Protein AF-A0A8T1WJ28-F1 (afdb_monomer)

Solvent-accessible surface area (backbone atoms only — not comparable to full-atom values): 14725 Å² total; per-residue (Å²): 142,82,82,82,82,76,63,66,65,62,55,54,53,53,58,56,60,75,69,50,54,78,72,53,51,60,54,52,65,75,71,61,83,70,83,73,73,82,82,68,84,66,80,77,70,77,45,50,19,84,84,70,68,46,79,44,63,57,75,54,59,77,76,35,79,84,53,76,81,57,54,46,79,55,82,67,97,52,93,90,60,97,64,77,61,49,41,46,57,93,58,45,35,12,88,87,78,66,46,82,53,52,85,57,41,74,66,59,49,52,54,49,51,52,49,52,54,47,52,50,54,51,52,51,51,52,49,52,54,50,54,51,50,52,53,52,53,51,50,53,50,55,50,53,52,49,53,51,51,52,50,48,53,62,59,69,45,32,35,89,57,73,98,55,47,75,38,44,56,75,76,39,66,88,72,42,64,68,58,54,54,50,53,58,71,38,84,89,51,57,68,68,59,35,53,56,46,46,56,53,51,45,45,70,36,50,32,90,57,74,99,51,47,70,41,36,52,67,75,57,84,52,62,70,58,53,53,50,49,54,65,46,50,70,63,49,58,78,72,77,113

InterPro domains:
  IPR024530 Putative quorum-sensing-regulated virulence factor [PF12843] (203-232)

Foldseek 3Di:
DDDDDDDVVVVVVVVVVVPDDPVNVVVVVVVDPDDDPPPPPDPFDWDAQPQPRHTDGPVCVVVPPVCPPFWDFPPDPDPDDPDTRIHTQVRQAQPPPRDHDDVDDPVVVVVVVVVVVVVVVVVVVVVVVVVVVVVVVVVVVVVVVVVVVVVVVQVLQAACDDPRHRHGPVVCQVVCLPVLVVQLLDPPDDPVNNVVSVVSNQQVDAACDDPRHRHRNVVDPPVVVNVVVVVVCVVPSVPPD

Nearest PDB structures (foldseek):
  4wa6-assembly3_E  TM=3.198E-01  e=4.467E-01  Saccharomyces cerevisiae S288C
  3m99-assembly1_D  TM=3.382E-01  e=1.310E+00  Saccharomyces cerevisiae
  4fk5-assembly1_E  TM=3.139E-01  e=1.071E+00  Saccharomyces cerevisiae S288C
  6aqr-assembly1_E  TM=3.134E-01  e=1.310E+00  Saccharomyces cerevisiae S288C
  4fjc-assembly1_D  TM=3.135E-01  e=1.401E+00  Saccharomyces cerevisiae S288C

pLDDT: mean 70.34, std 19.74, range [30.88, 98.56]

Organism: NCBI:txid109152

Sequence (241 aa):
MVAEAYDLREWLFMEWIYHLDDCKWKQYRQHVSYALPPVHLLPEPKTNCENCDTEIRYNFLAKHRTEPDKYIVIGSVCVLKTDPDFLKKKCVRCGKCHRKHTPMCGKCREEQQLYEAQQYREAQRARQLHEEQQYLEEQRYREARRAWLEQQYHAENRLSFGKYCGTRVDDLIGKDDSYLRWLVACDSLDEELKQHLVQHVLKLTAMPFGKYKGTRICDIKDSSYLQWIRSKVSDSWAQHV

Structure (mmCIF, N/CA/C/O backbone):
data_AF-A0A8T1WJ28-F1
#
_entry.id   AF-A0A8T1WJ28-F1
#
loop_
_atom_site.group_PDB
_atom_site.id
_atom_site.type_symbol
_atom_site.label_atom_id
_atom_site.label_alt_id
_atom_site.label_comp_id
_atom_site.label_asym_id
_atom_site.label_entity_id
_atom_site.label_seq_id
_atom_site.pdbx_PDB_ins_code
_atom_site.Cartn_x
_atom_site.Cartn_y
_atom_site.Cartn_z
_atom_site.occupancy
_atom_site.B_iso_or_equiv
_atom_site.auth_seq_id
_atom_site.auth_comp_id
_atom_site.auth_asym_id
_atom_site.auth_atom_id
_atom_site.pdbx_PDB_model_num
ATOM 1 N N . MET A 1 1 ? 8.985 -29.925 -35.481 1.00 34.56 1 MET A N 1
ATOM 2 C CA . MET A 1 1 ? 9.959 -29.024 -34.832 1.00 34.56 1 MET A CA 1
ATOM 3 C C . MET A 1 1 ? 10.934 -29.882 -34.049 1.00 34.56 1 MET A C 1
ATOM 5 O O . MET A 1 1 ? 10.639 -30.247 -32.921 1.00 34.56 1 MET A O 1
ATOM 9 N N . VAL A 1 2 ? 12.030 -30.283 -34.685 1.00 30.88 2 VAL A N 1
ATOM 10 C CA . VAL A 1 2 ? 13.142 -30.988 -34.037 1.00 30.88 2 VAL A CA 1
ATOM 11 C C . VAL A 1 2 ? 14.320 -30.032 -34.152 1.00 30.88 2 VAL A C 1
ATOM 13 O O . VAL A 1 2 ? 14.709 -29.695 -35.265 1.00 30.88 2 VAL A O 1
ATOM 16 N N . ALA A 1 3 ? 14.784 -29.501 -33.025 1.00 34.84 3 ALA A N 1
ATOM 17 C CA . ALA A 1 3 ? 16.011 -28.721 -32.973 1.00 34.84 3 ALA A CA 1
ATOM 18 C C . ALA A 1 3 ? 17.182 -29.709 -32.917 1.00 34.84 3 ALA A C 1
ATOM 20 O O . ALA A 1 3 ? 17.209 -30.581 -32.048 1.00 34.84 3 ALA A O 1
ATOM 21 N N . GLU A 1 4 ? 18.096 -29.602 -33.876 1.00 45.66 4 GLU A N 1
ATOM 22 C CA . GLU A 1 4 ? 19.323 -30.391 -33.933 1.00 45.66 4 GLU A CA 1
ATOM 23 C C . GLU A 1 4 ? 20.234 -30.010 -32.760 1.00 45.66 4 GLU A C 1
ATOM 25 O O . GLU A 1 4 ? 20.549 -28.840 -32.537 1.00 45.66 4 GLU A O 1
ATOM 30 N N . ALA A 1 5 ? 20.628 -31.015 -31.979 1.00 39.75 5 ALA A N 1
ATOM 31 C CA . ALA A 1 5 ? 21.625 -30.874 -30.933 1.00 39.75 5 ALA A CA 1
ATOM 32 C C . ALA A 1 5 ? 23.010 -30.809 -31.589 1.00 39.75 5 ALA A C 1
ATOM 34 O O . ALA A 1 5 ? 23.507 -31.815 -32.093 1.00 39.75 5 ALA A O 1
ATOM 35 N N . TYR A 1 6 ? 23.622 -29.627 -31.593 1.00 48.22 6 TYR A N 1
ATOM 36 C CA . TYR A 1 6 ? 25.033 -29.481 -31.940 1.00 48.22 6 TYR A CA 1
ATOM 37 C C . TYR A 1 6 ? 25.913 -30.155 -30.877 1.00 48.22 6 TYR A C 1
ATOM 39 O O . TYR A 1 6 ? 25.649 -30.056 -29.676 1.00 48.22 6 TYR A O 1
ATOM 47 N N . ASP A 1 7 ? 26.958 -30.848 -31.335 1.00 57.19 7 ASP A N 1
ATOM 48 C CA . ASP A 1 7 ? 27.931 -31.546 -30.496 1.00 57.19 7 ASP A CA 1
ATOM 49 C C . ASP A 1 7 ? 28.732 -30.528 -29.668 1.00 57.19 7 ASP A C 1
ATOM 51 O O . ASP A 1 7 ? 29.538 -29.751 -30.185 1.00 57.19 7 ASP A O 1
ATOM 55 N N . LEU A 1 8 ? 28.506 -30.540 -28.352 1.00 49.50 8 LEU A N 1
ATOM 56 C CA . LEU A 1 8 ? 29.196 -29.715 -27.357 1.00 49.50 8 LEU A CA 1
ATOM 57 C C . LEU A 1 8 ? 30.732 -29.780 -27.473 1.00 49.50 8 LEU A C 1
ATOM 59 O O . LEU A 1 8 ? 31.406 -28.854 -27.022 1.00 49.50 8 LEU A O 1
ATOM 63 N N . ARG A 1 9 ? 31.309 -30.823 -28.092 1.00 49.50 9 ARG A N 1
ATOM 64 C CA . ARG A 1 9 ? 32.761 -30.899 -28.330 1.00 49.50 9 ARG A CA 1
ATOM 65 C C . ARG A 1 9 ? 33.274 -29.884 -29.338 1.00 49.50 9 ARG A C 1
ATOM 67 O O . ARG A 1 9 ? 34.341 -29.322 -29.102 1.00 49.50 9 ARG A O 1
ATOM 74 N N . GLU A 1 10 ? 32.559 -29.640 -30.433 1.00 52.59 10 GLU A N 1
ATOM 75 C CA . GLU A 1 10 ? 33.001 -28.658 -31.433 1.00 52.59 10 GLU A CA 1
ATOM 76 C C . GLU A 1 10 ? 32.897 -27.235 -30.884 1.00 52.59 10 GLU A C 1
ATOM 78 O O . GLU A 1 10 ? 33.776 -26.405 -31.120 1.00 52.59 10 GLU A O 1
ATOM 83 N N . TRP A 1 11 ? 31.872 -26.978 -30.070 1.00 52.62 11 TRP A N 1
ATOM 84 C CA . TRP A 1 11 ? 31.681 -25.681 -29.429 1.00 52.62 11 TRP A CA 1
ATOM 85 C C . TRP A 1 11 ? 32.785 -25.380 -28.404 1.00 52.62 11 TRP A C 1
ATOM 87 O O . TRP A 1 11 ? 33.415 -24.324 -28.467 1.00 52.62 11 TRP A O 1
ATOM 97 N N . LEU A 1 12 ? 33.113 -26.349 -27.540 1.00 50.12 12 LEU A N 1
ATOM 98 C CA . LEU A 1 12 ? 34.208 -26.219 -26.570 1.00 50.12 12 LEU A CA 1
ATOM 99 C C . LEU A 1 12 ? 35.591 -26.141 -27.240 1.00 50.12 12 LEU A C 1
ATOM 101 O O . LEU A 1 12 ? 36.482 -25.464 -26.731 1.00 50.12 12 LEU A O 1
ATOM 105 N N . PHE A 1 13 ? 35.784 -26.793 -28.393 1.00 54.59 13 PHE A N 1
ATOM 106 C CA . PHE A 1 13 ? 37.027 -26.693 -29.164 1.00 54.59 13 PHE A CA 1
ATOM 107 C C . PHE A 1 13 ? 37.230 -25.286 -29.742 1.00 54.59 13 PHE A C 1
ATOM 109 O O . PHE A 1 13 ? 38.335 -24.744 -29.679 1.00 54.59 13 PHE A O 1
ATOM 116 N N . MET A 1 14 ? 36.162 -24.667 -30.252 1.00 48.28 14 MET A N 1
ATOM 117 C CA . MET A 1 14 ? 36.214 -23.305 -30.785 1.00 48.28 14 MET A CA 1
ATOM 118 C C . MET A 1 14 ? 36.430 -22.278 -29.669 1.00 48.28 14 MET A C 1
ATOM 120 O O . MET A 1 14 ? 37.309 -21.428 -29.794 1.00 48.28 14 MET A O 1
ATOM 124 N N . GLU A 1 15 ? 35.715 -22.394 -28.547 1.00 49.38 15 GLU A N 1
ATOM 125 C CA . GLU A 1 15 ? 35.870 -21.495 -27.393 1.00 49.38 15 GLU A CA 1
ATOM 126 C C . GLU A 1 15 ? 37.293 -21.557 -26.797 1.00 49.38 15 GLU A C 1
ATOM 128 O O . GLU A 1 15 ? 37.872 -20.532 -26.433 1.00 49.38 15 GLU A O 1
ATOM 133 N N . TRP A 1 16 ? 37.919 -22.740 -26.798 1.00 53.69 16 TRP A N 1
ATOM 134 C CA . TRP A 1 16 ? 39.298 -22.920 -26.338 1.00 53.69 16 TRP A CA 1
ATOM 135 C C . TRP A 1 16 ? 40.341 -22.254 -27.253 1.00 53.69 16 TRP A C 1
ATOM 137 O O . TRP A 1 16 ? 41.318 -21.688 -26.758 1.00 53.69 16 TRP A O 1
ATOM 147 N N . ILE A 1 17 ? 40.128 -22.256 -28.575 1.00 53.56 17 ILE A N 1
ATOM 148 C CA . ILE A 1 17 ? 41.012 -21.576 -29.541 1.00 53.56 17 ILE A CA 1
ATOM 149 C C . ILE A 1 17 ? 40.946 -20.051 -29.376 1.00 53.56 17 ILE A C 1
ATOM 151 O O . ILE A 1 17 ? 41.977 -19.384 -29.475 1.00 53.56 17 ILE A O 1
ATOM 155 N N . TYR A 1 18 ? 39.769 -19.499 -29.069 1.00 48.56 18 TYR A N 1
ATOM 156 C CA . TYR A 1 18 ? 39.577 -18.052 -28.906 1.00 48.56 18 TYR A CA 1
ATOM 157 C C . TYR A 1 18 ? 40.273 -17.456 -27.671 1.00 48.56 18 TYR A C 1
ATOM 159 O O . TYR A 1 18 ? 40.506 -16.249 -27.633 1.00 48.56 18 TYR A O 1
ATOM 167 N N . HIS A 1 19 ? 40.651 -18.279 -26.688 1.00 49.78 19 HIS A N 1
ATOM 168 C CA . HIS A 1 19 ? 41.344 -17.841 -25.469 1.00 49.78 19 HIS A CA 1
ATOM 169 C C . HIS A 1 19 ? 42.864 -18.067 -25.480 1.00 49.78 19 HIS A C 1
ATOM 171 O O . HIS A 1 19 ? 43.537 -17.860 -24.464 1.00 49.78 19 HIS A O 1
ATOM 177 N N . LEU A 1 20 ? 43.440 -18.479 -26.612 1.00 49.00 20 LEU A N 1
ATOM 178 C CA . LEU A 1 20 ? 44.890 -18.549 -26.760 1.00 49.00 20 LEU A CA 1
ATOM 179 C C . LEU A 1 20 ? 45.444 -17.172 -27.144 1.00 49.00 20 LEU A C 1
ATOM 181 O O . LEU A 1 20 ? 45.270 -16.722 -28.271 1.00 49.00 20 LEU A O 1
ATOM 185 N N . ASP A 1 21 ? 46.174 -16.533 -26.226 1.00 51.62 21 ASP A N 1
ATOM 186 C CA . ASP A 1 21 ? 47.012 -15.375 -26.559 1.00 51.62 21 ASP A CA 1
ATOM 187 C C . ASP A 1 21 ? 47.986 -15.717 -27.703 1.00 51.62 21 ASP A C 1
ATOM 189 O O . ASP A 1 21 ? 48.485 -16.847 -27.792 1.00 51.62 21 ASP A O 1
ATOM 193 N N . ASP A 1 22 ? 48.342 -14.723 -28.524 1.00 53.72 22 ASP A N 1
ATOM 194 C CA . ASP A 1 22 ? 49.225 -14.854 -29.700 1.00 53.72 22 ASP A CA 1
ATOM 195 C C . ASP A 1 22 ? 50.536 -15.628 -29.430 1.00 53.72 22 ASP A C 1
ATOM 197 O O . ASP A 1 22 ? 51.092 -16.286 -30.319 1.00 53.72 22 ASP A O 1
ATOM 201 N N . CYS A 1 23 ? 51.042 -15.590 -28.192 1.00 49.66 23 CYS A N 1
ATOM 202 C CA . CYS A 1 23 ? 52.224 -16.346 -27.768 1.00 49.66 23 CYS A CA 1
ATOM 203 C C . CYS A 1 23 ? 51.980 -17.862 -27.651 1.00 49.66 23 CYS A C 1
ATOM 205 O O . CYS A 1 23 ? 52.859 -18.648 -28.013 1.00 49.66 23 CYS A O 1
ATOM 207 N N . LYS A 1 24 ? 50.797 -18.296 -27.200 1.00 55.66 24 LYS A N 1
ATOM 208 C CA . LYS A 1 24 ? 50.446 -19.720 -27.053 1.00 55.66 24 LYS A CA 1
ATOM 209 C C . LYS A 1 24 ? 50.126 -20.367 -28.400 1.00 55.66 24 LYS A C 1
ATOM 211 O O . LYS A 1 24 ? 50.445 -21.538 -28.609 1.00 55.66 24 LYS A O 1
ATOM 216 N N . TRP A 1 25 ? 49.604 -19.588 -29.349 1.00 57.12 25 TRP A N 1
ATOM 217 C CA . TRP A 1 25 ? 49.359 -20.052 -30.716 1.00 57.12 25 TRP A CA 1
ATOM 218 C C . TRP A 1 25 ? 50.651 -20.462 -31.442 1.00 57.12 25 TRP A C 1
ATOM 220 O O . TRP A 1 25 ? 50.701 -21.488 -32.124 1.00 57.12 25 TRP A O 1
ATOM 230 N N . LYS A 1 26 ? 51.742 -19.708 -31.239 1.00 58.19 26 LYS A N 1
ATOM 231 C CA . LYS A 1 26 ? 53.060 -20.030 -31.817 1.00 58.19 26 LYS A CA 1
ATOM 232 C C . LYS A 1 26 ? 53.660 -21.322 -31.256 1.00 58.19 26 LYS A C 1
ATOM 234 O O . LYS A 1 26 ? 54.263 -22.067 -32.024 1.00 58.19 26 LYS A O 1
ATOM 239 N N . GLN A 1 27 ? 53.472 -21.603 -29.964 1.00 59.25 27 GLN A N 1
ATOM 240 C CA . GLN A 1 27 ? 53.926 -22.853 -29.339 1.00 59.25 27 GLN A CA 1
ATOM 241 C C . GLN A 1 27 ? 53.092 -24.058 -29.787 1.00 59.25 27 GLN A C 1
ATOM 243 O O . GLN A 1 27 ? 53.656 -25.094 -30.126 1.00 59.25 27 GLN A O 1
ATOM 248 N N . TYR A 1 28 ? 51.767 -23.917 -29.884 1.00 58.59 28 TYR A N 1
ATOM 249 C CA . TYR A 1 28 ? 50.892 -24.987 -30.374 1.00 58.59 28 TYR A CA 1
ATOM 250 C C . TYR A 1 28 ? 51.279 -25.435 -31.794 1.00 58.59 28 TYR A C 1
ATOM 252 O O . TYR A 1 28 ? 51.398 -26.627 -32.075 1.00 58.59 28 TYR A O 1
ATOM 260 N N . ARG A 1 29 ? 51.608 -24.480 -32.672 1.00 54.34 29 ARG A N 1
ATOM 261 C CA . ARG A 1 29 ? 52.028 -24.755 -34.055 1.00 54.34 29 ARG A CA 1
ATOM 262 C C . ARG A 1 29 ? 53.332 -25.553 -34.176 1.00 54.34 29 ARG A C 1
ATOM 264 O O . ARG A 1 29 ? 53.555 -26.169 -35.211 1.00 54.34 29 ARG A O 1
ATOM 271 N N . GLN A 1 30 ? 54.189 -25.534 -33.153 1.00 57.19 30 GLN A N 1
ATOM 272 C CA . GLN A 1 30 ? 55.435 -26.310 -33.130 1.00 57.19 30 GLN A CA 1
ATOM 273 C C . GLN A 1 30 ? 55.220 -27.767 -32.693 1.00 57.19 30 GLN A C 1
ATOM 275 O O . GLN A 1 30 ? 56.054 -28.615 -32.999 1.00 57.19 30 GLN A O 1
ATOM 280 N N . HIS A 1 31 ? 54.111 -28.068 -32.011 1.00 50.38 31 HIS A N 1
ATOM 281 C CA . HIS A 1 31 ? 53.838 -29.395 -31.450 1.00 50.38 31 HIS A CA 1
ATOM 282 C C . HIS A 1 31 ? 52.801 -30.208 -32.233 1.00 50.38 31 HIS A C 1
ATOM 284 O O . HIS A 1 31 ? 52.681 -31.413 -32.016 1.00 50.38 31 HIS A O 1
ATOM 290 N N . VAL A 1 32 ? 52.077 -29.588 -33.165 1.00 43.69 32 VAL A N 1
ATOM 291 C CA . VAL A 1 32 ? 51.036 -30.255 -33.953 1.00 43.69 32 VAL A CA 1
ATOM 292 C C . VAL A 1 32 ? 51.550 -30.563 -35.358 1.00 43.69 32 VAL A C 1
ATOM 294 O O . VAL A 1 32 ? 51.290 -29.839 -36.315 1.00 43.69 32 VAL A O 1
ATOM 297 N N . SER A 1 33 ? 52.275 -31.674 -35.477 1.00 45.78 33 SER A N 1
ATOM 298 C CA . SER A 1 33 ? 52.625 -32.299 -36.758 1.00 45.78 33 SER A CA 1
ATOM 299 C C . SER A 1 33 ? 51.613 -33.397 -37.088 1.00 45.78 33 SER A C 1
ATOM 301 O O . SER A 1 33 ? 51.960 -34.574 -37.124 1.00 45.78 33 SER A O 1
ATOM 303 N N . TYR A 1 34 ? 50.347 -33.035 -37.305 1.00 40.59 34 TYR A N 1
ATOM 304 C CA . TYR A 1 34 ? 49.440 -33.941 -38.009 1.00 40.59 34 TYR A CA 1
ATOM 305 C C . TYR A 1 34 ? 49.624 -33.731 -39.506 1.00 40.59 34 TYR A C 1
ATOM 307 O O . TYR A 1 34 ? 49.569 -32.603 -39.999 1.00 40.59 34 TYR A O 1
ATOM 315 N N . ALA A 1 35 ? 49.864 -34.828 -40.222 1.00 43.59 35 ALA A N 1
ATOM 316 C CA . ALA A 1 35 ? 49.779 -34.857 -41.669 1.00 43.59 35 ALA A CA 1
ATOM 317 C C . ALA A 1 35 ? 48.378 -34.374 -42.065 1.00 43.59 35 ALA A C 1
ATOM 319 O O . ALA A 1 35 ? 47.387 -35.064 -41.826 1.00 43.59 35 ALA A O 1
ATOM 320 N N . LEU A 1 36 ? 48.299 -33.162 -42.618 1.00 42.19 36 LEU A N 1
ATOM 321 C CA . LEU A 1 36 ? 47.085 -32.689 -43.266 1.00 42.19 36 LEU A CA 1
ATOM 322 C C . LEU A 1 36 ? 46.727 -33.718 -44.348 1.00 42.19 36 LEU A C 1
ATOM 324 O O . LEU A 1 36 ? 47.615 -34.095 -45.123 1.00 42.19 36 LEU A O 1
ATOM 328 N N . PRO A 1 37 ? 45.475 -34.201 -44.402 1.00 35.38 37 PRO A N 1
ATOM 329 C CA . PRO A 1 37 ? 45.060 -35.082 -45.480 1.00 35.38 37 PRO A CA 1
ATOM 330 C C . PRO A 1 37 ? 45.337 -34.396 -46.827 1.00 35.38 37 PRO A C 1
ATOM 332 O O . PRO A 1 37 ? 45.304 -33.161 -46.904 1.00 35.38 37 PRO A O 1
ATOM 335 N N . PRO A 1 38 ? 45.643 -35.168 -47.886 1.00 39.44 38 PRO A N 1
ATOM 336 C CA . PRO A 1 38 ? 45.898 -34.608 -49.203 1.00 39.44 38 PRO A CA 1
ATOM 337 C C . PRO A 1 38 ? 44.734 -33.696 -49.580 1.00 39.44 38 PRO A C 1
ATOM 339 O O . PRO A 1 38 ? 43.573 -34.104 -49.531 1.00 39.44 38 PRO A O 1
ATOM 342 N N . VAL A 1 39 ? 45.063 -32.444 -49.905 1.00 39.47 39 VAL A N 1
ATOM 343 C CA . VAL A 1 39 ? 44.105 -31.440 -50.363 1.00 39.47 39 VAL A CA 1
ATOM 344 C C . VAL A 1 39 ? 43.540 -31.942 -51.686 1.00 39.47 39 VAL A C 1
ATOM 346 O O . VAL A 1 39 ? 44.077 -31.674 -52.759 1.00 39.47 39 VAL A O 1
ATOM 349 N N . HIS A 1 40 ? 42.461 -32.718 -51.616 1.00 40.84 40 HIS A N 1
ATOM 350 C CA . HIS A 1 40 ? 41.554 -32.848 -52.737 1.00 40.84 40 HIS A CA 1
ATOM 351 C C . HIS A 1 40 ? 41.130 -31.427 -53.093 1.00 40.84 40 HIS A C 1
ATOM 353 O O . HIS A 1 40 ? 40.744 -30.666 -52.207 1.00 40.84 40 HIS A O 1
ATOM 359 N N . LEU A 1 41 ? 41.297 -31.063 -54.366 1.00 43.06 41 LEU A N 1
ATOM 360 C CA . LEU A 1 41 ? 40.899 -29.781 -54.938 1.00 43.06 41 LEU A CA 1
ATOM 361 C C . LEU A 1 41 ? 39.423 -29.533 -54.603 1.00 43.06 41 LEU A C 1
ATOM 363 O O . LEU A 1 41 ? 38.531 -29.964 -55.331 1.00 43.06 41 LEU A O 1
ATOM 367 N N . LEU A 1 42 ? 39.169 -28.890 -53.463 1.00 44.22 42 LEU A N 1
ATOM 368 C CA . LEU A 1 42 ? 37.853 -28.386 -53.123 1.00 44.22 42 LEU A CA 1
ATOM 369 C C . LEU A 1 42 ? 37.471 -27.392 -54.226 1.00 44.22 42 LEU A C 1
ATOM 371 O O . LEU A 1 42 ? 38.339 -26.635 -54.679 1.00 44.22 42 LEU A O 1
ATOM 375 N N . PRO A 1 43 ? 36.213 -27.407 -54.696 1.00 50.53 43 PRO A N 1
ATOM 376 C CA . PRO A 1 43 ? 35.755 -26.439 -55.678 1.00 50.53 43 PRO A CA 1
ATOM 377 C C . PRO A 1 43 ? 36.071 -25.040 -55.155 1.00 50.53 43 PRO A C 1
ATOM 379 O O . PRO A 1 43 ? 35.773 -24.719 -54.005 1.00 50.53 43 PRO A O 1
ATOM 382 N N . GLU A 1 44 ? 36.743 -24.243 -55.985 1.00 53.91 44 GLU A N 1
ATOM 383 C CA . GLU A 1 44 ? 37.195 -22.910 -55.600 1.00 53.91 44 GLU A CA 1
ATOM 384 C C . GLU A 1 44 ? 36.011 -22.117 -55.037 1.00 53.91 44 GLU A C 1
ATOM 386 O O . GLU A 1 44 ? 34.996 -21.994 -55.736 1.00 53.91 44 GLU A O 1
ATOM 391 N N . PRO A 1 45 ? 36.102 -21.579 -53.806 1.00 60.38 45 P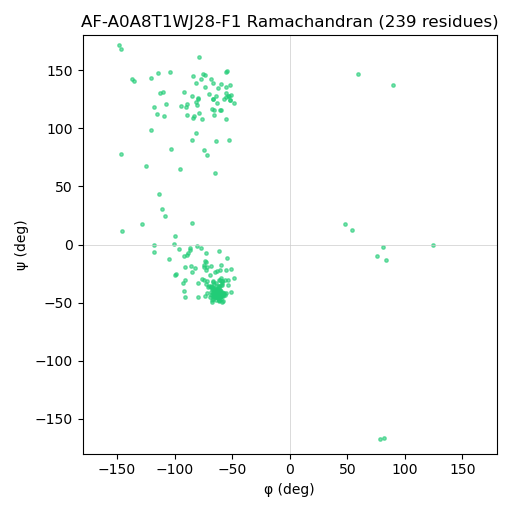RO A N 1
ATOM 392 C CA . PRO A 1 45 ? 35.043 -20.744 -53.278 1.00 60.38 45 PRO A CA 1
ATOM 393 C C . PRO A 1 45 ? 34.902 -19.535 -54.202 1.00 60.38 45 PRO A C 1
ATOM 395 O O . PRO A 1 45 ? 35.829 -18.743 -54.396 1.00 60.38 45 PRO A O 1
ATOM 398 N N . LYS A 1 46 ? 33.739 -19.440 -54.840 1.00 60.84 46 LYS A N 1
ATOM 399 C CA . LYS A 1 46 ? 33.337 -18.281 -55.626 1.00 60.84 46 LYS A CA 1
ATOM 400 C C . LYS A 1 46 ? 32.625 -17.341 -54.677 1.00 60.84 46 LYS A C 1
ATOM 402 O O . LYS A 1 46 ? 31.591 -17.702 -54.126 1.00 60.84 46 LYS A O 1
ATOM 407 N N . THR A 1 47 ? 33.159 -16.142 -54.504 1.00 65.81 47 THR A N 1
ATOM 408 C CA . THR A 1 47 ? 32.464 -15.079 -53.777 1.00 65.81 47 THR A CA 1
ATOM 409 C C . THR A 1 47 ? 32.147 -13.959 -54.753 1.00 65.81 47 THR A C 1
ATOM 411 O O . THR A 1 47 ? 32.874 -13.745 -55.721 1.00 65.81 47 THR A O 1
ATOM 414 N N . ASN A 1 48 ? 31.035 -13.260 -54.556 1.00 70.25 48 ASN A N 1
ATOM 415 C CA . ASN A 1 48 ? 30.675 -12.102 -55.369 1.00 70.25 48 ASN A CA 1
ATOM 416 C C . ASN A 1 48 ? 30.952 -10.826 -54.569 1.00 70.25 48 ASN A C 1
ATOM 418 O O . ASN A 1 48 ? 30.836 -10.807 -53.347 1.00 70.25 48 ASN A O 1
ATOM 422 N N . CYS A 1 49 ? 31.315 -9.743 -55.255 1.00 64.62 49 CYS A N 1
ATOM 423 C CA . CYS A 1 49 ? 31.393 -8.424 -54.630 1.00 64.62 49 CYS A CA 1
ATOM 424 C C . CYS A 1 49 ? 29.987 -7.976 -54.205 1.00 64.62 49 CYS A C 1
ATOM 426 O O . CYS A 1 49 ? 29.184 -7.689 -55.087 1.00 64.62 49 CYS A O 1
ATOM 428 N N . GLU A 1 50 ? 29.716 -7.801 -52.908 1.00 64.00 50 GLU A N 1
ATOM 429 C CA . GLU A 1 50 ? 28.365 -7.481 -52.395 1.00 64.00 50 GLU A CA 1
ATOM 430 C C . GLU A 1 50 ? 27.703 -6.254 -53.045 1.00 64.00 50 GLU A C 1
ATOM 432 O O . GLU A 1 50 ? 26.488 -6.183 -53.162 1.00 64.00 50 GLU A O 1
ATOM 437 N N . ASN A 1 51 ? 28.490 -5.264 -53.480 1.00 60.22 51 ASN A N 1
ATOM 438 C CA . ASN A 1 51 ? 27.933 -4.024 -54.032 1.00 60.22 51 ASN A CA 1
ATOM 439 C C . ASN A 1 51 ? 27.727 -4.032 -55.559 1.00 60.22 51 ASN A C 1
ATOM 441 O O . ASN A 1 51 ? 27.206 -3.070 -56.118 1.00 60.22 51 ASN A O 1
ATOM 445 N N . CYS A 1 52 ? 28.226 -5.034 -56.284 1.00 70.12 52 CYS A N 1
ATOM 446 C CA . CYS A 1 52 ? 28.072 -5.070 -57.746 1.00 70.12 52 CYS A CA 1
ATOM 447 C C . CYS A 1 52 ? 27.908 -6.473 -58.328 1.00 70.12 52 CYS A C 1
ATOM 449 O O . CYS A 1 52 ? 28.079 -6.637 -59.538 1.00 70.12 52 CYS A O 1
ATOM 451 N N . ASP A 1 53 ? 27.681 -7.466 -57.467 1.00 71.00 53 ASP A N 1
ATOM 452 C CA . ASP A 1 53 ? 27.510 -8.893 -57.759 1.00 71.00 53 ASP A CA 1
ATOM 453 C C . ASP A 1 53 ? 28.555 -9.503 -58.698 1.00 71.00 53 ASP A C 1
ATOM 455 O O . ASP A 1 53 ? 28.373 -10.577 -59.266 1.00 71.00 53 ASP A O 1
ATOM 459 N N . THR A 1 54 ? 29.695 -8.835 -58.877 1.00 72.88 54 THR A N 1
ATOM 460 C CA . THR A 1 54 ? 30.716 -9.334 -59.788 1.00 72.88 54 THR A CA 1
ATOM 461 C C . THR A 1 54 ? 31.515 -10.430 -59.099 1.00 72.88 54 THR A C 1
ATOM 463 O O . THR A 1 54 ? 32.102 -10.164 -58.049 1.00 72.88 54 THR A O 1
ATOM 466 N N . GLU A 1 55 ? 31.604 -11.598 -59.737 1.00 72.81 55 GLU A N 1
ATOM 467 C CA . GLU A 1 55 ? 32.402 -12.749 -59.290 1.00 72.81 55 GLU A CA 1
ATOM 468 C C . GLU A 1 55 ? 33.854 -12.336 -58.978 1.00 72.81 55 GLU A C 1
ATOM 470 O O . GLU A 1 55 ? 34.540 -11.680 -59.776 1.00 72.81 55 GLU A O 1
ATOM 475 N N . ILE A 1 56 ? 34.314 -12.708 -57.786 1.00 64.06 56 ILE A N 1
ATOM 476 C CA . ILE A 1 56 ? 35.673 -12.565 -57.274 1.00 64.06 56 ILE A CA 1
ATOM 477 C C . ILE A 1 56 ? 36.260 -13.973 -57.222 1.00 64.06 56 ILE A C 1
ATOM 479 O O . ILE A 1 56 ? 35.848 -14.827 -56.441 1.00 64.06 56 ILE A O 1
ATOM 483 N N . ARG A 1 57 ? 37.230 -14.232 -58.099 1.00 62.00 57 ARG A N 1
ATOM 484 C CA . ARG A 1 57 ? 37.897 -15.534 -58.177 1.00 62.00 57 ARG A CA 1
ATOM 485 C C . ARG A 1 57 ? 39.098 -15.560 -57.236 1.00 62.00 57 ARG A C 1
ATOM 487 O O . ARG A 1 57 ? 40.024 -14.764 -57.403 1.00 62.00 57 ARG A O 1
ATOM 494 N N . TYR A 1 58 ? 39.111 -16.494 -56.286 1.00 54.59 58 TYR A N 1
ATOM 495 C CA . TYR A 1 58 ? 40.150 -16.615 -55.251 1.00 54.59 58 TYR A CA 1
ATOM 496 C C . TYR A 1 58 ? 41.572 -16.828 -55.804 1.00 54.59 58 TYR A C 1
ATOM 498 O O . TYR A 1 58 ? 42.539 -16.327 -55.225 1.00 54.59 58 TYR A O 1
ATOM 506 N N . ASN A 1 59 ? 41.716 -17.454 -56.979 1.00 50.75 59 ASN A N 1
ATOM 507 C CA . ASN A 1 59 ? 43.011 -17.626 -57.655 1.00 50.75 59 ASN A CA 1
ATOM 508 C C . ASN A 1 59 ? 43.731 -16.310 -57.997 1.00 50.75 59 ASN A C 1
ATOM 510 O O . ASN A 1 59 ? 44.943 -16.307 -58.224 1.00 50.75 59 ASN A O 1
ATOM 514 N N . PHE A 1 60 ? 43.022 -15.180 -57.999 1.00 46.44 60 PHE A N 1
ATOM 515 C CA . PHE A 1 60 ? 43.629 -13.869 -58.210 1.00 46.44 60 PHE A CA 1
ATOM 516 C C . PHE A 1 60 ? 44.403 -13.378 -56.972 1.00 46.44 60 PHE A C 1
ATOM 518 O O . PHE A 1 60 ? 45.419 -12.708 -57.119 1.00 46.44 60 PHE A O 1
ATOM 525 N N . LEU A 1 61 ? 43.990 -13.748 -55.755 1.00 45.69 61 LEU A N 1
ATOM 526 C CA . LEU A 1 61 ? 44.598 -13.266 -54.504 1.00 45.69 61 LEU A CA 1
ATOM 527 C C . LEU A 1 61 ? 45.905 -13.994 -54.155 1.00 45.69 61 LEU A C 1
ATOM 529 O O . LEU A 1 61 ? 46.834 -13.378 -53.636 1.00 45.69 61 LEU A O 1
ATOM 533 N N . ALA A 1 62 ? 46.014 -15.283 -54.491 1.00 46.84 62 ALA A N 1
ATOM 534 C CA . ALA A 1 62 ? 47.241 -16.055 -54.276 1.00 46.84 62 ALA A CA 1
ATOM 535 C C . ALA A 1 62 ? 48.363 -15.663 -55.257 1.00 46.84 62 ALA A C 1
ATOM 537 O O . ALA A 1 62 ? 49.535 -15.647 -54.880 1.00 46.84 62 ALA A O 1
ATOM 538 N N . LYS A 1 63 ? 48.009 -15.296 -56.500 1.00 42.09 63 LYS A N 1
ATOM 539 C CA . LYS A 1 63 ? 48.962 -14.894 -57.551 1.00 42.09 63 LYS A CA 1
ATOM 540 C C . LYS A 1 63 ? 49.351 -13.409 -57.496 1.00 42.09 63 LYS A C 1
ATOM 542 O O . LYS A 1 63 ? 50.432 -13.060 -57.954 1.00 42.09 63 LYS A O 1
ATOM 547 N N . HIS A 1 64 ? 48.516 -12.551 -56.897 1.00 42.41 64 HIS A N 1
ATOM 548 C CA . HIS A 1 64 ? 48.731 -11.100 -56.795 1.00 42.41 64 HIS A CA 1
ATOM 549 C C . HIS A 1 64 ? 48.969 -10.600 -55.359 1.00 42.41 64 HIS A C 1
ATOM 551 O O . HIS A 1 64 ? 48.514 -9.516 -54.994 1.00 42.41 64 HIS A O 1
ATOM 557 N N . ARG A 1 65 ? 49.794 -11.300 -54.560 1.00 44.78 65 ARG A N 1
ATOM 558 C CA . ARG A 1 65 ? 50.435 -10.675 -53.374 1.00 44.78 65 ARG A CA 1
ATOM 559 C C . ARG A 1 65 ? 51.229 -9.397 -53.721 1.00 44.78 65 ARG A C 1
ATOM 561 O O . ARG A 1 65 ? 51.612 -8.660 -52.822 1.00 44.78 65 ARG A O 1
ATOM 568 N N . THR A 1 66 ? 51.459 -9.132 -55.007 1.00 40.09 66 THR A N 1
ATOM 569 C CA . THR A 1 66 ? 52.152 -7.963 -55.562 1.00 40.09 66 THR A CA 1
ATOM 570 C C . THR A 1 66 ? 51.234 -6.818 -56.016 1.00 40.09 66 THR A C 1
ATOM 572 O O . THR A 1 66 ? 51.753 -5.769 -56.376 1.00 40.09 66 THR A O 1
ATOM 575 N N . GLU A 1 67 ? 49.898 -6.952 -55.971 1.00 44.66 67 GLU A N 1
ATOM 576 C CA . GLU A 1 67 ? 48.969 -5.843 -56.275 1.00 44.66 67 GLU A CA 1
ATOM 577 C C . GLU A 1 67 ? 47.970 -5.581 -55.125 1.00 44.66 67 GLU A C 1
ATOM 579 O O . GLU A 1 67 ? 46.759 -5.772 -55.289 1.00 44.66 67 GLU A O 1
ATOM 584 N N . PRO A 1 68 ? 48.437 -5.098 -53.956 1.00 51.12 68 PRO A N 1
ATOM 585 C CA . PRO A 1 68 ? 47.575 -4.741 -52.818 1.00 51.12 68 PRO A CA 1
ATOM 586 C C . PRO A 1 68 ? 46.565 -3.612 -53.123 1.00 51.12 68 PRO A C 1
ATOM 588 O O . PRO A 1 68 ? 45.698 -3.304 -52.309 1.00 51.12 68 PRO A O 1
ATOM 591 N N . ASP A 1 69 ? 46.631 -2.997 -54.306 1.00 52.81 69 ASP A N 1
ATOM 592 C CA . ASP A 1 69 ? 45.881 -1.792 -54.644 1.00 52.81 69 ASP A CA 1
ATOM 593 C C . ASP A 1 69 ? 44.481 -1.998 -55.234 1.00 52.81 69 ASP A C 1
ATOM 595 O O . ASP A 1 69 ? 43.766 -1.007 -55.407 1.00 52.8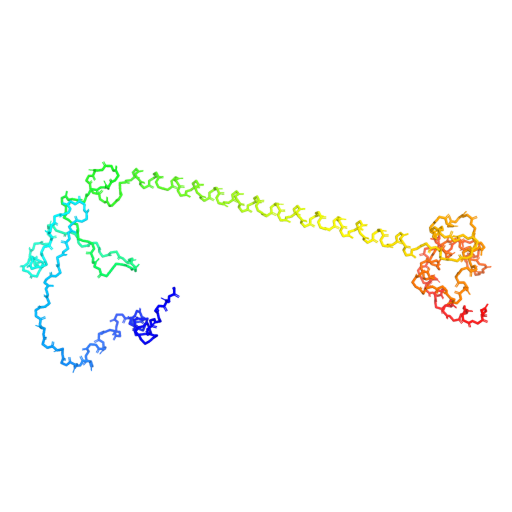1 69 ASP A O 1
ATOM 599 N N . LYS A 1 70 ? 44.047 -3.227 -55.551 1.00 51.25 70 LYS A N 1
ATOM 600 C CA . LYS A 1 70 ? 42.765 -3.456 -56.262 1.00 51.25 70 LYS A CA 1
ATOM 601 C C . LYS A 1 70 ? 41.588 -3.865 -55.367 1.00 51.25 70 LYS A C 1
ATOM 603 O O . LYS A 1 70 ? 40.436 -3.569 -55.712 1.00 51.25 70 LYS A O 1
ATOM 608 N N . TYR A 1 71 ? 41.851 -4.482 -54.218 1.00 52.69 71 TYR A N 1
ATOM 609 C CA . TYR A 1 71 ? 40.826 -5.062 -53.345 1.00 52.69 71 TYR A CA 1
ATOM 610 C C . TYR A 1 71 ? 41.089 -4.686 -51.888 1.00 52.69 71 TYR A C 1
ATOM 612 O O . TYR A 1 71 ? 42.239 -4.649 -51.463 1.00 52.69 71 TYR A O 1
ATOM 620 N N . ILE A 1 72 ? 40.027 -4.394 -51.135 1.00 53.81 72 ILE A N 1
ATOM 621 C CA . ILE A 1 72 ? 40.107 -4.182 -49.687 1.00 53.81 72 ILE A CA 1
ATOM 622 C C . ILE A 1 72 ? 39.470 -5.403 -49.037 1.00 53.81 72 ILE A C 1
ATOM 624 O O . ILE A 1 72 ? 38.303 -5.695 -49.293 1.00 53.81 72 ILE A O 1
ATOM 628 N N . VAL A 1 73 ? 40.242 -6.114 -48.217 1.00 55.09 73 VAL A N 1
ATOM 629 C CA . VAL A 1 73 ? 39.704 -7.140 -47.323 1.00 55.09 73 VAL A CA 1
ATOM 630 C C . VAL A 1 73 ? 39.236 -6.413 -46.073 1.00 55.09 73 VAL A C 1
ATOM 632 O O . VAL A 1 73 ? 40.058 -5.894 -45.316 1.00 55.09 73 VAL A O 1
ATOM 635 N N . ILE A 1 74 ? 37.923 -6.315 -45.875 1.00 56.00 74 ILE A N 1
ATOM 636 C CA . ILE A 1 74 ? 37.379 -5.797 -44.622 1.00 56.00 74 ILE A CA 1
ATOM 637 C C . ILE A 1 74 ? 37.323 -6.981 -43.663 1.00 56.00 74 ILE A C 1
ATOM 639 O O . ILE A 1 74 ? 36.352 -7.725 -43.623 1.00 56.00 74 ILE A O 1
ATOM 643 N N . GLY A 1 75 ? 38.402 -7.185 -42.912 1.00 45.75 75 GLY A N 1
ATOM 644 C CA . GLY A 1 75 ? 38.387 -8.084 -41.763 1.00 45.75 75 GLY A CA 1
ATOM 645 C C . GLY A 1 75 ? 37.588 -7.439 -40.637 1.00 45.75 75 GLY A C 1
ATOM 646 O O . GLY A 1 75 ? 38.166 -6.853 -39.726 1.00 45.75 75 GLY A O 1
ATOM 647 N N . SER A 1 76 ? 36.260 -7.462 -40.725 1.00 39.97 76 SER A N 1
ATOM 648 C CA . SER A 1 76 ? 35.407 -7.079 -39.605 1.00 39.97 76 SER A CA 1
ATOM 649 C C . SER A 1 76 ? 35.314 -8.234 -38.617 1.00 39.97 76 SER A C 1
ATOM 651 O O . SER A 1 76 ? 34.914 -9.340 -38.970 1.00 39.97 76 SER A O 1
ATOM 653 N N . VAL A 1 77 ? 35.645 -7.923 -37.367 1.00 35.53 77 VAL A N 1
ATOM 654 C CA . VAL A 1 77 ? 35.405 -8.691 -36.140 1.00 35.53 77 VAL A CA 1
ATOM 655 C C . VAL A 1 77 ? 33.890 -8.799 -35.881 1.00 35.53 77 VAL A C 1
ATOM 657 O O . VAL A 1 77 ? 33.367 -8.295 -34.894 1.00 35.53 77 VAL A O 1
ATOM 660 N N . CYS A 1 78 ? 33.153 -9.414 -36.804 1.00 31.33 78 CYS A N 1
ATOM 661 C CA . CYS A 1 78 ? 31.740 -9.730 -36.642 1.00 31.33 78 CYS A CA 1
ATOM 662 C C . CYS A 1 78 ? 31.573 -11.242 -36.777 1.00 31.33 78 CYS A C 1
ATOM 664 O O . CYS A 1 78 ? 31.543 -11.802 -37.870 1.00 31.33 78 CYS A O 1
ATOM 666 N N . VAL A 1 79 ? 31.503 -11.886 -35.614 1.00 36.72 79 VAL A N 1
ATOM 667 C CA . VAL A 1 79 ? 31.067 -13.267 -35.420 1.00 36.72 79 VAL A CA 1
ATOM 668 C C . VAL A 1 79 ? 29.750 -13.450 -36.189 1.00 36.72 79 VAL A C 1
ATOM 670 O O . VAL A 1 79 ? 28.817 -12.699 -35.919 1.00 36.72 79 VAL A O 1
ATOM 673 N N . LEU A 1 80 ? 29.713 -14.399 -37.141 1.00 33.47 80 LEU A N 1
ATOM 674 C CA . LEU A 1 80 ? 28.562 -14.944 -37.910 1.00 33.47 80 LEU A CA 1
ATOM 675 C C . LEU A 1 80 ? 28.637 -14.896 -39.452 1.00 33.47 80 LEU A C 1
ATOM 677 O O . LEU A 1 80 ? 27.749 -15.448 -40.098 1.00 33.47 80 LEU A O 1
ATOM 681 N N . LYS A 1 81 ? 29.702 -14.376 -40.072 1.00 37.12 81 LYS A N 1
ATOM 682 C CA . LYS A 1 81 ? 30.020 -14.708 -41.476 1.00 37.12 81 LYS A CA 1
ATOM 683 C C . LYS A 1 81 ? 31.383 -15.395 -41.542 1.00 37.12 81 LYS A C 1
ATOM 685 O O . LYS A 1 81 ? 32.387 -14.821 -41.137 1.00 37.12 81 LYS A O 1
ATOM 690 N N . THR A 1 82 ? 31.412 -16.639 -42.014 1.00 39.62 82 THR A N 1
ATOM 691 C CA . THR A 1 82 ? 32.640 -17.442 -42.166 1.00 39.62 82 THR A CA 1
ATOM 692 C C . THR A 1 82 ? 33.519 -16.990 -43.329 1.00 39.62 82 THR A C 1
ATOM 694 O O . THR A 1 82 ? 34.691 -17.353 -43.363 1.00 39.62 82 THR A O 1
ATOM 697 N N . ASP A 1 83 ? 32.995 -16.159 -44.234 1.00 48.56 83 ASP A N 1
ATOM 698 C CA . ASP A 1 83 ? 33.740 -15.633 -45.374 1.00 48.56 83 ASP A CA 1
ATOM 699 C C . ASP A 1 83 ? 33.955 -14.116 -45.241 1.00 48.56 83 ASP A C 1
ATOM 701 O O . ASP A 1 83 ? 32.999 -13.383 -44.980 1.00 48.56 83 ASP A O 1
ATOM 705 N N . PRO A 1 84 ? 35.193 -13.613 -45.412 1.00 55.78 84 PRO A N 1
ATOM 706 C CA . PRO A 1 84 ? 35.451 -12.180 -45.431 1.00 55.78 84 PRO A CA 1
ATOM 707 C C . PRO A 1 84 ? 34.753 -11.533 -46.635 1.00 55.78 84 PRO A C 1
ATOM 709 O O . PRO A 1 84 ? 34.953 -11.951 -47.775 1.00 55.78 84 PRO A O 1
ATOM 712 N N . ASP A 1 85 ? 33.964 -10.484 -46.396 1.00 58.72 85 ASP A N 1
ATOM 713 C CA . ASP A 1 85 ? 33.306 -9.736 -47.466 1.00 58.72 85 ASP A CA 1
ATOM 714 C C . ASP A 1 85 ? 34.371 -8.994 -48.303 1.00 58.72 85 ASP A C 1
ATOM 716 O O . ASP A 1 85 ? 35.106 -8.121 -47.823 1.00 58.72 85 ASP A O 1
ATOM 720 N N . PHE A 1 86 ? 34.486 -9.353 -49.585 1.00 57.81 86 PHE A N 1
ATOM 721 C CA . PHE A 1 86 ? 35.432 -8.725 -50.507 1.00 57.81 86 PHE A CA 1
ATOM 722 C C . PHE A 1 86 ? 34.753 -7.602 -51.293 1.00 57.81 86 PHE A C 1
ATOM 724 O O . PHE A 1 86 ? 33.857 -7.831 -52.106 1.00 57.81 86 PHE A O 1
ATOM 731 N N . LEU A 1 87 ? 35.251 -6.374 -51.136 1.00 57.94 87 LEU A N 1
ATOM 732 C CA . LEU A 1 87 ? 34.807 -5.226 -51.925 1.00 57.94 87 LEU A CA 1
ATOM 733 C C . LEU A 1 87 ? 35.911 -4.774 -52.889 1.00 57.94 87 LEU A C 1
ATOM 735 O O . LEU A 1 87 ? 37.063 -4.535 -52.512 1.00 57.94 87 LEU A O 1
ATOM 739 N N . LYS A 1 88 ? 35.553 -4.585 -54.165 1.00 60.53 88 LYS A N 1
ATOM 740 C CA . LYS A 1 88 ? 36.430 -3.899 -55.130 1.00 60.53 88 LYS A CA 1
ATOM 741 C C . LYS A 1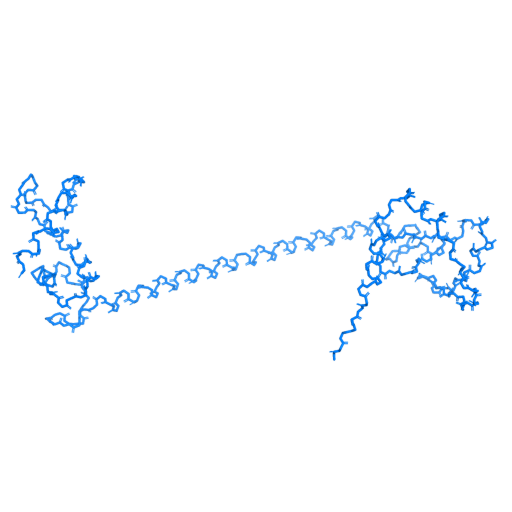 88 ? 36.660 -2.463 -54.656 1.00 60.53 88 LYS A C 1
ATOM 743 O O . LYS A 1 88 ? 35.693 -1.759 -54.374 1.00 60.53 88 LYS A O 1
ATOM 748 N N . LYS A 1 89 ? 37.904 -1.964 -54.679 1.00 61.75 89 LYS A N 1
ATOM 749 C CA . LYS A 1 89 ? 38.256 -0.597 -54.218 1.00 61.75 89 LYS A CA 1
ATOM 750 C C . LYS A 1 89 ? 37.415 0.503 -54.893 1.00 61.75 89 LYS A C 1
ATOM 752 O O . LYS A 1 89 ? 37.016 1.470 -54.255 1.00 61.75 89 LYS A O 1
ATOM 757 N N . LYS A 1 90 ? 37.057 0.318 -56.172 1.00 60.69 90 LYS A N 1
ATOM 758 C CA . LYS A 1 90 ? 36.175 1.220 -56.950 1.00 60.69 90 LYS A CA 1
ATOM 759 C C . LYS A 1 90 ? 34.680 1.142 -56.590 1.00 60.69 90 LYS A C 1
ATOM 761 O O . LYS A 1 90 ? 33.919 2.046 -56.940 1.00 60.69 90 LYS A O 1
ATOM 766 N N . CYS A 1 91 ? 34.279 0.067 -55.918 1.00 60.44 91 CYS A N 1
ATOM 767 C CA . CYS A 1 91 ? 32.918 -0.229 -55.480 1.00 60.44 91 CYS A CA 1
ATOM 768 C C . CYS A 1 91 ? 32.694 0.099 -53.997 1.00 60.44 91 CYS A C 1
ATOM 770 O O . CYS A 1 91 ? 31.579 -0.069 -53.520 1.00 60.44 91 CYS A O 1
ATOM 772 N N . VAL A 1 92 ? 33.700 0.612 -53.274 1.00 61.28 92 VAL A N 1
ATOM 773 C CA . VAL A 1 92 ? 33.526 1.134 -51.909 1.00 61.28 92 VAL A CA 1
ATOM 774 C C . VAL A 1 92 ? 32.811 2.483 -51.983 1.00 61.28 92 VAL A C 1
ATOM 776 O O . VAL A 1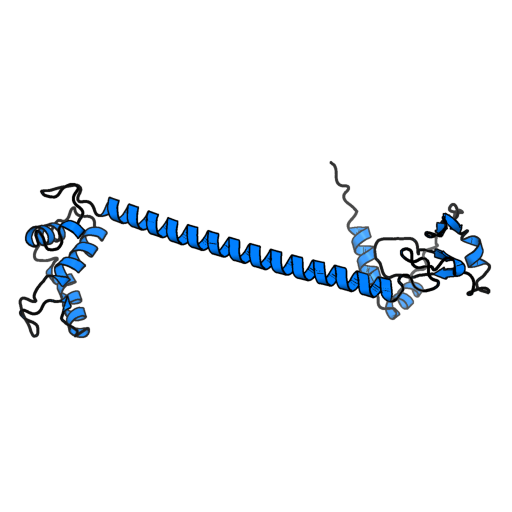 92 ? 33.414 3.562 -52.005 1.00 61.28 92 VAL A O 1
ATOM 779 N N . ARG A 1 93 ? 31.490 2.406 -52.106 1.00 61.69 93 ARG A N 1
ATOM 780 C CA . ARG A 1 93 ? 30.574 3.538 -52.044 1.00 61.69 93 ARG A CA 1
ATOM 781 C C . ARG A 1 93 ? 29.611 3.283 -50.901 1.00 61.69 93 ARG A C 1
ATOM 783 O O . ARG A 1 93 ? 29.203 2.145 -50.696 1.00 61.69 93 ARG A O 1
ATOM 790 N N . CYS A 1 94 ? 29.235 4.335 -50.185 1.00 60.88 94 CYS A N 1
ATOM 791 C CA . CYS A 1 94 ? 28.177 4.228 -49.187 1.00 60.88 94 CYS A CA 1
ATOM 792 C C . CYS A 1 94 ? 26.895 3.717 -49.868 1.00 60.88 94 CYS A C 1
ATOM 794 O O . CYS A 1 94 ? 26.440 4.332 -50.835 1.00 60.88 94 CYS A O 1
ATOM 796 N N . GLY A 1 95 ? 26.316 2.622 -49.364 1.00 62.94 95 GLY A N 1
ATOM 797 C CA . GLY A 1 95 ? 25.117 2.006 -49.949 1.00 62.94 95 GLY A CA 1
ATOM 798 C C . GLY A 1 95 ? 23.894 2.930 -49.975 1.00 62.94 95 GLY A C 1
ATOM 799 O O . GLY A 1 95 ? 23.020 2.757 -50.812 1.00 62.94 95 GLY A O 1
ATOM 800 N N . LYS A 1 96 ? 23.863 3.957 -49.110 1.00 65.25 96 LYS A N 1
ATOM 801 C CA . LYS A 1 96 ? 22.742 4.903 -48.991 1.00 65.25 96 LYS A CA 1
ATOM 802 C C . LYS A 1 96 ? 22.882 6.150 -49.873 1.00 65.25 96 LYS A C 1
ATOM 804 O O . LYS A 1 96 ? 21.899 6.621 -50.425 1.00 65.25 96 LYS A O 1
ATOM 809 N N . CYS A 1 97 ? 24.088 6.717 -50.000 1.00 74.12 97 CYS A N 1
ATOM 810 C CA . CYS A 1 97 ? 24.304 7.991 -50.713 1.00 74.12 97 CYS A CA 1
ATOM 811 C C . CYS A 1 97 ? 25.216 7.894 -51.950 1.00 74.12 97 CYS A C 1
ATOM 813 O O . CYS A 1 97 ? 25.494 8.910 -52.587 1.00 74.12 97 CYS A O 1
ATOM 815 N N . HIS A 1 98 ? 25.736 6.701 -52.260 1.00 66.44 98 HIS A N 1
ATOM 816 C CA . HIS A 1 98 ? 26.614 6.384 -53.395 1.00 66.44 98 HIS A CA 1
ATOM 817 C C . HIS A 1 98 ? 27.904 7.226 -53.540 1.00 66.44 98 HIS A C 1
ATOM 819 O O . HIS A 1 98 ? 28.578 7.148 -54.572 1.00 66.44 98 HIS A O 1
ATOM 825 N N . ARG A 1 99 ? 28.306 8.006 -52.525 1.00 67.88 99 ARG A N 1
ATOM 826 C CA . ARG A 1 99 ? 29.570 8.772 -52.531 1.00 67.88 99 ARG A CA 1
ATOM 827 C C . ARG A 1 99 ? 30.782 7.856 -52.304 1.00 67.88 99 ARG A C 1
ATOM 829 O O . ARG A 1 99 ? 30.675 6.848 -51.605 1.00 67.88 99 ARG A O 1
ATOM 836 N N . LYS A 1 100 ? 31.925 8.197 -52.921 1.00 53.75 100 LYS A N 1
ATOM 837 C CA . LYS A 1 100 ? 33.191 7.449 -52.803 1.00 53.75 100 LYS A CA 1
ATOM 838 C C . LYS A 1 100 ? 33.793 7.611 -51.396 1.00 53.75 100 LYS A C 1
ATOM 840 O O . LYS A 1 100 ? 34.009 8.739 -50.966 1.00 53.75 100 LYS A O 1
ATOM 845 N N . HIS A 1 101 ? 34.138 6.468 -50.799 1.00 50.00 101 HIS A N 1
ATOM 846 C CA . HIS A 1 101 ? 34.825 6.219 -49.521 1.00 50.00 101 HIS A CA 1
ATOM 847 C C . HIS A 1 101 ? 33.985 6.078 -48.235 1.00 50.00 101 HIS A C 1
ATOM 849 O O . HIS A 1 101 ? 33.053 6.834 -47.975 1.00 50.00 101 HIS A O 1
ATOM 855 N N . THR A 1 102 ? 34.428 5.058 -47.479 1.00 52.16 102 THR A N 1
ATOM 856 C CA . THR A 1 102 ? 33.959 4.440 -46.221 1.00 52.16 102 THR A CA 1
ATOM 857 C C . THR A 1 102 ? 32.536 3.858 -46.215 1.00 52.16 102 THR A C 1
ATOM 859 O O . THR A 1 102 ? 31.655 4.375 -46.901 1.00 52.16 102 THR A O 1
ATOM 862 N N . PRO A 1 103 ? 32.294 2.757 -45.461 1.00 57.03 103 PRO A N 1
ATOM 863 C CA . PRO A 1 103 ? 30.997 2.063 -45.423 1.00 57.03 103 PRO A CA 1
ATOM 864 C C . PRO A 1 103 ? 29.820 2.979 -45.039 1.00 57.03 103 PRO A C 1
ATOM 866 O O . PRO A 1 103 ? 28.695 2.745 -45.472 1.00 57.03 103 PRO A O 1
ATOM 869 N N . MET A 1 104 ? 30.086 4.102 -44.362 1.00 56.38 104 MET A N 1
ATOM 870 C CA . MET A 1 104 ? 29.167 5.236 -44.257 1.00 56.38 104 MET A CA 1
ATOM 871 C C . MET A 1 104 ? 29.903 6.566 -44.433 1.00 56.38 104 MET A C 1
ATOM 873 O O . MET A 1 104 ? 31.030 6.724 -43.962 1.00 56.38 104 MET A O 1
ATOM 877 N N . CYS A 1 105 ? 29.269 7.536 -45.099 1.00 75.88 105 CYS A N 1
ATOM 878 C CA . CYS A 1 105 ? 29.754 8.918 -45.112 1.00 75.88 105 CYS A CA 1
ATOM 879 C C . CYS A 1 105 ? 29.362 9.630 -43.801 1.00 75.88 105 CYS A C 1
ATOM 881 O O . CYS A 1 105 ? 28.431 9.193 -43.121 1.00 75.88 105 CYS A O 1
ATOM 883 N N . GLY A 1 106 ? 30.027 10.742 -43.460 1.00 76.88 106 GLY A N 1
ATOM 884 C CA . GLY A 1 106 ? 29.751 11.497 -42.224 1.00 76.88 106 GLY A CA 1
ATOM 885 C C . GLY A 1 106 ? 28.269 11.847 -42.027 1.00 76.88 106 GLY A C 1
ATOM 886 O O . GLY A 1 106 ? 27.733 11.616 -40.953 1.00 76.88 106 GLY A O 1
ATOM 887 N N . LYS A 1 107 ? 27.569 12.252 -43.097 1.00 79.19 107 LYS A N 1
ATOM 888 C CA . LYS A 1 107 ? 26.128 12.560 -43.046 1.00 79.19 107 LYS A CA 1
ATOM 889 C C . LYS A 1 107 ? 25.255 11.343 -42.727 1.00 79.19 107 LYS A C 1
ATOM 891 O O . LYS A 1 107 ? 24.346 11.439 -41.918 1.00 79.19 107 LYS A O 1
ATOM 896 N N . CYS A 1 108 ? 25.532 10.187 -43.337 1.00 77.88 108 CYS A N 1
ATOM 897 C CA . CYS A 1 108 ? 24.781 8.964 -43.036 1.00 77.88 108 CYS A CA 1
ATOM 898 C C . CYS A 1 108 ? 25.042 8.479 -41.603 1.00 77.88 108 CYS A C 1
ATOM 900 O O . CYS A 1 108 ? 24.136 7.941 -40.976 1.00 77.88 108 CYS A O 1
ATOM 902 N N . ARG A 1 109 ? 26.253 8.708 -41.077 1.00 81.50 109 ARG A N 1
ATOM 903 C CA . ARG A 1 109 ? 26.583 8.425 -39.677 1.00 81.50 109 ARG A CA 1
ATOM 904 C C . ARG A 1 109 ? 25.814 9.339 -38.720 1.00 81.50 109 ARG A C 1
ATOM 906 O O . ARG A 1 109 ? 25.277 8.842 -37.740 1.00 81.50 109 ARG A O 1
ATOM 913 N N . GLU A 1 110 ? 25.725 10.633 -39.017 1.00 88.44 110 GLU A N 1
ATOM 914 C CA . GLU A 1 110 ? 24.928 11.592 -38.234 1.00 88.44 110 GLU A CA 1
ATOM 915 C C . GLU A 1 110 ? 23.434 11.232 -38.245 1.00 88.44 110 GLU A C 1
ATOM 917 O O . GLU A 1 110 ? 22.808 11.178 -37.190 1.00 88.44 110 GLU A O 1
ATOM 922 N N . GLU A 1 111 ? 22.863 10.908 -39.410 1.00 87.56 111 GLU A N 1
ATOM 923 C CA . GLU A 1 111 ? 21.467 10.452 -39.515 1.00 87.56 111 GLU A CA 1
ATOM 924 C C . GLU A 1 111 ? 21.208 9.179 -38.699 1.00 87.56 111 GLU A C 1
ATOM 926 O O . GLU A 1 111 ? 20.194 9.088 -38.007 1.00 87.56 111 GLU A O 1
ATOM 931 N N . GLN A 1 112 ? 22.123 8.205 -38.758 1.00 86.06 112 GLN A N 1
ATOM 932 C CA . GLN A 1 112 ? 22.008 6.982 -37.968 1.00 86.06 112 GLN A CA 1
ATOM 933 C C . GLN A 1 112 ? 22.075 7.279 -36.466 1.00 86.06 112 GLN A C 1
ATOM 935 O O . GLN A 1 112 ? 21.245 6.779 -35.714 1.00 86.06 112 GLN A O 1
ATOM 940 N N . GLN A 1 113 ? 22.997 8.141 -36.033 1.00 91.25 113 GLN A N 1
ATOM 941 C CA . GLN A 1 113 ? 23.104 8.552 -34.631 1.00 91.25 113 GLN A CA 1
ATOM 942 C C . GLN A 1 113 ? 21.839 9.264 -34.138 1.00 91.25 113 GLN A C 1
ATOM 944 O O . GLN A 1 113 ? 21.396 9.023 -33.016 1.00 91.25 113 GLN A O 1
ATOM 949 N N . LEU A 1 114 ? 21.226 10.115 -34.966 1.00 94.50 114 LEU A N 1
ATOM 950 C CA . LEU A 1 114 ? 19.963 10.778 -34.630 1.00 94.50 114 LEU A CA 1
ATOM 951 C C . LEU A 1 114 ? 18.812 9.777 -34.495 1.00 94.50 114 LEU A C 1
ATOM 953 O O . LEU A 1 114 ? 18.019 9.886 -33.558 1.00 94.50 114 LEU A O 1
ATOM 957 N N . TYR A 1 115 ? 18.741 8.796 -35.396 1.00 92.88 115 TYR A N 1
ATOM 958 C CA . TYR A 1 115 ? 17.747 7.728 -35.330 1.00 92.88 115 TYR A CA 1
ATOM 959 C C . TYR A 1 115 ? 17.925 6.864 -34.074 1.00 92.88 115 TYR A C 1
ATOM 961 O O . TYR A 1 115 ? 16.969 6.657 -33.329 1.00 92.88 115 TYR A O 1
ATOM 969 N N . GLU A 1 116 ? 19.150 6.428 -33.777 1.00 94.62 116 GLU A N 1
ATOM 970 C CA . GLU A 1 116 ? 19.473 5.662 -32.565 1.00 94.62 116 GLU A CA 1
ATOM 971 C C . GLU A 1 116 ? 19.153 6.459 -31.290 1.00 94.62 116 GLU A C 1
ATOM 973 O O . GLU A 1 116 ? 18.546 5.932 -30.357 1.00 94.62 116 GLU A O 1
ATOM 978 N N . ALA A 1 117 ? 19.469 7.758 -31.261 1.00 96.69 117 ALA A N 1
ATOM 979 C CA . ALA A 1 117 ? 19.123 8.638 -30.147 1.00 96.69 117 ALA A CA 1
ATOM 980 C C . ALA A 1 117 ? 17.603 8.835 -29.995 1.00 96.69 117 ALA A C 1
ATOM 982 O O . ALA A 1 117 ? 17.099 8.985 -28.878 1.00 96.69 117 ALA A O 1
ATOM 983 N N . GLN A 1 118 ? 16.846 8.850 -31.095 1.00 97.69 118 GLN A N 1
ATOM 984 C CA . GLN A 1 118 ? 15.384 8.877 -31.051 1.00 97.69 118 GLN A CA 1
ATOM 985 C C . GLN A 1 118 ? 14.822 7.568 -30.485 1.00 97.69 118 GLN A C 1
ATOM 987 O O . GLN A 1 118 ? 14.042 7.620 -29.534 1.00 97.69 118 GLN A O 1
ATOM 992 N N . GLN A 1 119 ? 15.275 6.423 -30.999 1.00 97.31 119 GLN A N 1
ATOM 993 C CA . GLN A 1 119 ? 14.884 5.094 -30.518 1.00 97.31 119 GLN A CA 1
ATOM 994 C C . GLN A 1 119 ? 15.177 4.929 -29.025 1.00 97.31 119 GLN A C 1
ATOM 996 O O . GLN A 1 119 ? 14.326 4.481 -28.260 1.00 97.31 119 GLN A O 1
ATOM 1001 N N . TYR A 1 120 ? 16.345 5.386 -28.571 1.00 96.25 120 TYR A N 1
ATOM 1002 C CA . TYR A 1 120 ? 16.696 5.361 -27.155 1.00 96.25 120 TYR A CA 1
ATOM 1003 C C . TYR A 1 120 ? 15.742 6.211 -26.298 1.00 96.25 120 TYR A C 1
ATOM 1005 O O . TYR A 1 120 ? 15.293 5.761 -25.244 1.00 96.25 120 TYR A O 1
ATOM 1013 N N . ARG A 1 121 ? 15.377 7.420 -26.749 1.00 98.38 121 ARG A N 1
ATOM 1014 C CA . ARG A 1 121 ? 14.407 8.281 -26.042 1.00 98.38 121 ARG A CA 1
ATOM 1015 C C . ARG A 1 121 ? 13.005 7.678 -26.003 1.00 98.38 121 ARG A C 1
ATOM 1017 O O . ARG A 1 121 ? 12.305 7.821 -25.005 1.00 98.38 121 ARG A O 1
ATOM 1024 N N . GLU A 1 122 ? 12.575 7.023 -27.074 1.00 98.00 122 GLU A N 1
ATOM 1025 C CA . GLU A 1 122 ? 11.299 6.302 -27.123 1.00 98.00 122 GLU A CA 1
ATOM 1026 C C . GLU A 1 122 ? 11.298 5.101 -26.175 1.00 98.00 122 GLU A C 1
ATOM 1028 O O . GLU A 1 122 ? 10.375 4.971 -25.373 1.00 98.00 122 GLU A O 1
ATOM 1033 N N . ALA A 1 123 ? 12.370 4.307 -26.163 1.00 97.62 123 ALA A N 1
ATOM 1034 C CA . ALA A 1 123 ? 12.531 3.196 -25.230 1.00 97.62 123 ALA A CA 1
ATOM 1035 C C . ALA A 1 123 ? 12.538 3.656 -23.760 1.00 97.62 123 ALA A C 1
ATOM 1037 O O . ALA A 1 123 ? 11.944 3.000 -22.907 1.00 97.62 123 ALA A O 1
ATOM 1038 N N . GLN A 1 124 ? 13.166 4.797 -23.451 1.00 98.31 124 GLN A N 1
ATOM 1039 C CA . GLN A 1 124 ? 13.130 5.378 -22.103 1.00 98.31 124 GLN A CA 1
ATOM 1040 C C . GLN A 1 124 ? 11.714 5.809 -21.696 1.00 98.31 124 GLN A C 1
ATOM 1042 O O . GLN A 1 124 ? 11.277 5.487 -20.595 1.00 98.31 124 GLN A O 1
ATOM 1047 N N . ARG A 1 125 ? 10.968 6.468 -22.593 1.00 98.56 125 ARG A N 1
ATOM 1048 C CA . ARG A 1 125 ? 9.563 6.832 -22.337 1.00 98.56 125 ARG A CA 1
ATOM 1049 C C . ARG A 1 125 ? 8.680 5.602 -22.135 1.00 98.56 125 ARG A C 1
ATOM 1051 O O . ARG A 1 125 ? 7.849 5.599 -21.236 1.00 98.56 125 ARG A O 1
ATOM 1058 N N . ALA A 1 126 ? 8.881 4.552 -22.929 1.00 97.94 126 ALA A N 1
ATOM 1059 C CA . ALA A 1 126 ? 8.142 3.301 -22.782 1.00 97.94 126 ALA A CA 1
ATOM 1060 C C . ALA A 1 126 ? 8.416 2.624 -21.428 1.00 97.94 126 ALA A C 1
ATOM 1062 O O . ALA A 1 126 ? 7.478 2.157 -20.789 1.00 97.94 126 ALA A O 1
ATOM 1063 N N . ARG A 1 127 ? 9.675 2.624 -20.959 1.00 98.25 127 ARG A N 1
ATOM 1064 C CA . ARG A 1 127 ? 10.024 2.133 -19.614 1.00 98.25 127 ARG A CA 1
ATOM 1065 C C . ARG A 1 127 ? 9.334 2.933 -18.512 1.00 98.25 127 ARG A C 1
ATOM 1067 O O . ARG A 1 127 ? 8.701 2.331 -17.657 1.00 98.25 127 ARG A O 1
ATOM 1074 N N . GLN A 1 128 ? 9.389 4.263 -18.583 1.00 98.44 128 GLN A N 1
ATOM 1075 C CA . GLN A 1 128 ? 8.735 5.136 -17.601 1.00 98.44 128 GLN A CA 1
ATOM 1076 C C . GLN A 1 128 ? 7.219 4.915 -17.547 1.00 98.44 128 GLN A C 1
ATOM 1078 O O . GLN A 1 128 ? 6.659 4.784 -16.466 1.00 98.44 128 GLN A O 1
ATOM 1083 N N . LEU A 1 129 ? 6.561 4.810 -18.706 1.00 98.44 129 LEU A N 1
ATOM 1084 C CA . LEU A 1 129 ? 5.126 4.520 -18.773 1.00 98.44 129 LEU A CA 1
ATOM 1085 C C . LEU A 1 129 ? 4.789 3.140 -18.198 1.00 98.44 129 LEU A C 1
ATOM 1087 O O . LEU A 1 129 ? 3.763 2.986 -17.543 1.00 98.44 129 LEU A O 1
ATOM 1091 N N . HIS A 1 130 ? 5.638 2.136 -18.429 1.00 98.25 130 HIS A N 1
ATOM 1092 C CA . HIS A 1 130 ? 5.439 0.806 -17.861 1.00 98.25 130 HIS A CA 1
ATOM 1093 C C . HIS A 1 130 ? 5.581 0.808 -16.332 1.00 98.25 130 HIS A C 1
ATOM 1095 O O . HIS A 1 130 ? 4.743 0.233 -15.642 1.00 98.25 130 HIS A O 1
ATOM 1101 N N . GLU A 1 131 ? 6.595 1.493 -15.799 1.00 98.31 131 GLU A N 1
ATOM 1102 C CA . GLU A 1 131 ? 6.791 1.672 -14.353 1.00 98.31 131 GLU A CA 1
ATOM 1103 C C . GLU A 1 131 ? 5.614 2.428 -13.711 1.00 98.31 131 GLU A C 1
ATOM 1105 O O . GLU A 1 131 ? 5.113 2.024 -12.662 1.00 98.31 131 GLU A O 1
ATOM 1110 N N . GLU A 1 132 ? 5.115 3.482 -14.364 1.00 98.56 132 GLU A N 1
ATOM 1111 C CA . GLU A 1 132 ? 3.941 4.234 -13.909 1.00 98.56 132 GLU A CA 1
ATOM 1112 C C . GLU A 1 132 ? 2.674 3.363 -13.893 1.00 98.56 132 GLU A C 1
ATOM 1114 O O . GLU A 1 132 ? 1.919 3.382 -12.918 1.00 98.56 132 GLU A O 1
ATOM 1119 N N . GLN A 1 133 ? 2.457 2.548 -14.929 1.00 98.38 133 GLN A N 1
ATOM 1120 C CA . GLN A 1 133 ? 1.337 1.602 -14.977 1.00 98.38 133 GLN A CA 1
ATOM 1121 C C . GLN A 1 133 ? 1.409 0.567 -13.852 1.00 98.38 133 GLN A C 1
ATOM 1123 O O . GLN A 1 133 ? 0.409 0.356 -13.165 1.00 98.38 133 GLN A O 1
ATOM 1128 N N . GLN A 1 134 ? 2.584 -0.025 -13.616 1.00 98.19 134 GLN A N 1
ATOM 1129 C CA . GLN A 1 134 ? 2.785 -0.971 -12.515 1.00 98.19 134 GLN A CA 1
ATOM 1130 C C . GLN A 1 134 ? 2.493 -0.329 -11.156 1.00 98.19 134 GLN A C 1
ATOM 1132 O O . GLN A 1 134 ? 1.802 -0.921 -10.325 1.00 98.19 134 GLN A O 1
ATOM 1137 N N . TYR A 1 135 ? 2.963 0.902 -10.939 1.00 97.94 135 TYR A N 1
ATOM 1138 C CA . TYR A 1 135 ? 2.689 1.638 -9.708 1.00 97.94 135 TYR A CA 1
ATOM 1139 C C . TYR A 1 135 ? 1.185 1.874 -9.501 1.00 97.94 135 TYR A C 1
ATOM 1141 O O . TYR A 1 135 ? 0.665 1.653 -8.406 1.00 97.94 135 TYR A O 1
ATOM 1149 N N . LEU A 1 136 ? 0.461 2.285 -10.547 1.00 98.31 136 LEU A N 1
ATOM 1150 C CA . LEU A 1 136 ? -0.987 2.498 -10.473 1.00 98.31 136 LEU A CA 1
ATOM 1151 C C . LEU A 1 136 ? -1.753 1.197 -10.199 1.00 98.31 136 LEU A C 1
ATOM 1153 O O . LEU A 1 136 ? -2.683 1.194 -9.391 1.00 98.31 136 LEU A O 1
ATOM 1157 N N . GLU A 1 137 ? -1.370 0.089 -10.831 1.00 98.06 137 GLU A N 1
ATOM 1158 C CA . GLU A 1 137 ? -1.959 -1.226 -10.555 1.00 98.06 137 GLU A CA 1
ATOM 1159 C C . GLU A 1 137 ? -1.715 -1.667 -9.110 1.00 98.06 137 GLU A C 1
ATOM 1161 O O . GLU A 1 137 ? -2.643 -2.125 -8.437 1.00 98.06 137 GLU A O 1
ATOM 1166 N N . GLU A 1 138 ? -0.504 -1.453 -8.593 1.00 97.81 138 GLU A N 1
ATOM 1167 C CA . GLU A 1 138 ? -0.181 -1.754 -7.202 1.00 97.81 138 GLU A CA 1
ATOM 1168 C C . GLU A 1 138 ? -1.024 -0.914 -6.228 1.00 97.81 138 GLU A C 1
ATOM 1170 O O . GLU A 1 138 ? -1.546 -1.445 -5.243 1.00 97.81 138 GLU A O 1
ATOM 1175 N N . GLN A 1 139 ? -1.227 0.379 -6.506 1.00 97.50 139 GLN A N 1
ATOM 1176 C CA . GLN A 1 139 ? -2.104 1.231 -5.691 1.00 97.50 139 GLN A CA 1
ATOM 1177 C C . GLN A 1 139 ? -3.553 0.741 -5.708 1.00 97.50 139 GLN A C 1
ATOM 1179 O O . GLN A 1 139 ? -4.158 0.589 -4.643 1.00 97.50 139 GLN A O 1
ATOM 1184 N N . ARG A 1 140 ? -4.089 0.401 -6.888 1.00 98.31 140 ARG A N 1
ATOM 1185 C CA . ARG A 1 140 ? -5.444 -0.161 -7.016 1.00 98.31 140 ARG A CA 1
ATOM 1186 C C . ARG A 1 140 ? -5.590 -1.457 -6.228 1.00 98.31 140 ARG A C 1
ATOM 1188 O O . ARG A 1 140 ? -6.597 -1.649 -5.552 1.00 98.31 140 ARG A O 1
ATOM 1195 N N . TYR A 1 141 ? -4.580 -2.325 -6.264 1.00 96.38 141 TYR A N 1
ATOM 1196 C CA . TYR A 1 141 ? -4.568 -3.550 -5.471 1.00 96.38 141 TYR A CA 1
ATOM 1197 C C . TYR A 1 141 ? -4.550 -3.260 -3.963 1.00 96.38 141 TYR A C 1
ATOM 1199 O O . TYR A 1 141 ? -5.325 -3.850 -3.209 1.00 96.38 141 TYR A O 1
ATOM 1207 N N . ARG A 1 142 ? -3.715 -2.318 -3.505 1.00 96.00 142 ARG A N 1
ATOM 1208 C CA . ARG A 1 142 ? -3.653 -1.910 -2.088 1.00 96.00 142 ARG A CA 1
ATOM 1209 C C . ARG A 1 142 ? -4.976 -1.320 -1.600 1.00 96.00 142 ARG A C 1
ATOM 1211 O O . ARG A 1 142 ? -5.388 -1.595 -0.474 1.00 96.00 142 ARG A O 1
ATOM 1218 N N . GLU A 1 143 ? -5.643 -0.512 -2.414 1.00 96.75 143 GLU A N 1
ATOM 1219 C CA . GLU A 1 143 ? -6.966 0.045 -2.108 1.00 96.75 143 GLU A CA 1
ATOM 1220 C C . GLU A 1 143 ? -8.051 -1.030 -2.079 1.00 96.75 143 GLU A C 1
ATOM 1222 O O . GLU A 1 143 ? -8.779 -1.121 -1.092 1.00 96.75 143 GLU A O 1
ATOM 1227 N N . ALA A 1 144 ? -8.103 -1.900 -3.090 1.00 95.69 144 ALA A N 1
ATOM 1228 C CA . ALA A 1 144 ? -9.052 -3.010 -3.132 1.00 95.69 144 ALA A CA 1
ATOM 1229 C C . ALA A 1 144 ? -8.878 -3.952 -1.932 1.00 95.69 144 ALA A C 1
ATOM 1231 O O . ALA A 1 144 ? -9.858 -4.354 -1.307 1.00 95.69 144 ALA A O 1
ATOM 1232 N N . ARG A 1 145 ? -7.630 -4.255 -1.554 1.00 94.06 145 ARG A N 1
ATOM 1233 C CA . ARG A 1 145 ? -7.326 -5.073 -0.376 1.00 94.06 145 ARG A CA 1
ATOM 1234 C C . ARG A 1 145 ? -7.772 -4.400 0.921 1.00 94.06 145 ARG A C 1
ATOM 1236 O O . ARG A 1 145 ? -8.328 -5.079 1.778 1.00 94.06 145 ARG A O 1
ATOM 1243 N N . ARG A 1 146 ? -7.554 -3.087 1.073 1.00 92.69 146 ARG A N 1
ATOM 1244 C CA . ARG A 1 146 ? -8.052 -2.326 2.233 1.00 92.69 146 ARG A CA 1
ATOM 1245 C C . ARG A 1 146 ? -9.577 -2.363 2.313 1.00 92.69 146 ARG A C 1
ATOM 1247 O O . ARG A 1 146 ? -10.099 -2.698 3.367 1.00 92.69 146 ARG A O 1
ATOM 1254 N N . ALA A 1 147 ? -10.269 -2.104 1.204 1.00 92.06 147 ALA A N 1
ATOM 1255 C CA . ALA A 1 147 ? -11.729 -2.147 1.148 1.00 92.06 147 ALA A CA 1
ATOM 1256 C C . ALA A 1 147 ? -12.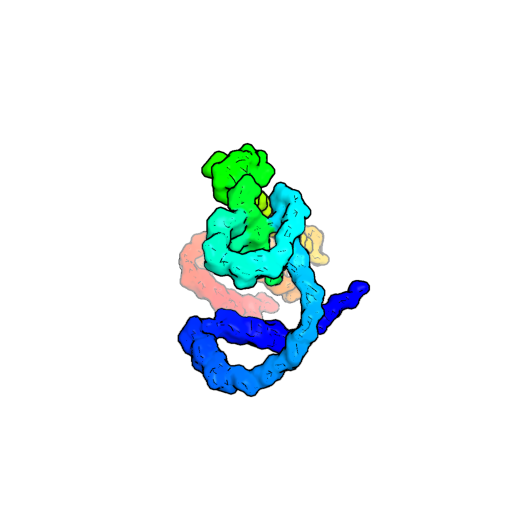284 -3.548 1.461 1.00 92.06 147 ALA A C 1
ATOM 1258 O O . ALA A 1 147 ? -13.275 -3.680 2.173 1.00 92.06 147 ALA A O 1
ATOM 1259 N N . TRP A 1 148 ? -11.629 -4.604 0.971 1.00 91.56 148 TRP A N 1
ATOM 1260 C CA . TRP A 1 148 ? -12.008 -5.982 1.287 1.00 91.56 148 TRP A CA 1
ATOM 1261 C C . TRP A 1 148 ? -11.832 -6.303 2.777 1.00 91.56 148 TRP A C 1
ATOM 1263 O O . TRP A 1 148 ? -12.745 -6.853 3.390 1.00 91.56 148 TRP A O 1
ATOM 1273 N N . LEU A 1 149 ? -10.701 -5.913 3.378 1.00 81.38 149 LEU A N 1
ATOM 1274 C CA . LEU A 1 149 ? -10.470 -6.079 4.819 1.00 81.38 149 LEU A CA 1
ATOM 1275 C C . LEU A 1 149 ? -11.495 -5.301 5.652 1.00 81.38 149 LEU A C 1
ATOM 1277 O O . LEU A 1 149 ? -11.993 -5.817 6.645 1.00 81.38 149 LEU A O 1
ATOM 1281 N N . GLU A 1 150 ? -11.848 -4.086 5.235 1.00 81.75 150 GLU A N 1
ATOM 1282 C CA . GLU A 1 150 ? -12.877 -3.280 5.895 1.00 81.75 150 GLU A CA 1
ATOM 1283 C C . GLU A 1 150 ? -14.264 -3.938 5.809 1.00 81.75 150 GLU A C 1
ATOM 1285 O O . GLU A 1 150 ? -15.002 -3.960 6.793 1.00 81.75 150 GLU A O 1
ATOM 1290 N N . GLN A 1 151 ? -14.605 -4.553 4.671 1.00 81.56 151 GLN A N 1
ATOM 1291 C CA . GLN A 1 151 ? -15.842 -5.326 4.529 1.00 81.56 151 GLN A CA 1
ATOM 1292 C C . GLN A 1 151 ? -15.869 -6.568 5.425 1.00 81.56 151 GLN A C 1
ATOM 1294 O O . GLN A 1 151 ? -16.898 -6.821 6.051 1.00 81.56 151 GLN A O 1
ATOM 1299 N N . GLN A 1 152 ? -14.765 -7.319 5.509 1.00 77.81 152 GLN A N 1
ATOM 1300 C CA . GLN A 1 152 ? -14.654 -8.463 6.425 1.00 77.81 152 GLN A CA 1
ATOM 1301 C C . GLN A 1 152 ? -14.808 -8.005 7.876 1.00 77.81 152 GLN A C 1
ATOM 1303 O O . GLN A 1 152 ? -15.686 -8.497 8.578 1.00 77.81 152 GLN A O 1
ATOM 1308 N N . TYR A 1 153 ? -14.085 -6.955 8.273 1.00 75.12 153 TYR A N 1
ATOM 1309 C CA . TYR A 1 153 ? -14.214 -6.348 9.596 1.00 75.12 153 TYR A CA 1
ATOM 1310 C C . TYR A 1 153 ? -15.663 -5.921 9.890 1.00 75.12 153 TYR A C 1
ATOM 1312 O O . TYR A 1 153 ? -16.186 -6.150 10.979 1.00 75.12 153 TYR A O 1
ATOM 1320 N N . HIS A 1 154 ? -16.370 -5.329 8.925 1.00 74.88 154 HIS A N 1
ATOM 1321 C CA . HIS A 1 154 ? -17.780 -4.962 9.094 1.00 74.88 154 HIS A CA 1
ATOM 1322 C C . HIS A 1 154 ? -18.741 -6.154 9.176 1.00 74.88 154 HIS A C 1
ATOM 1324 O O . HIS A 1 154 ? -19.819 -6.010 9.760 1.00 74.88 154 HIS A O 1
ATOM 1330 N N . ALA A 1 155 ? -18.393 -7.295 8.582 1.00 74.19 155 ALA A N 1
ATOM 1331 C CA . ALA A 1 155 ? -19.182 -8.518 8.654 1.00 74.19 155 ALA A CA 1
ATOM 1332 C C . ALA A 1 155 ? -18.951 -9.260 9.981 1.00 74.19 155 ALA A C 1
ATOM 1334 O O . ALA A 1 155 ? -19.921 -9.653 10.628 1.00 74.19 155 ALA A O 1
ATOM 1335 N N . GLU A 1 156 ? -17.693 -9.386 10.408 1.00 77.38 156 GLU A N 1
ATOM 1336 C CA . GLU A 1 156 ? -17.276 -10.118 11.612 1.00 77.38 156 GLU A CA 1
ATOM 1337 C C . GLU A 1 156 ? -17.674 -9.396 12.909 1.00 77.38 156 GLU A C 1
ATOM 1339 O O . GLU A 1 156 ? -18.047 -10.036 13.887 1.00 77.38 156 GLU A O 1
ATOM 1344 N N . ASN A 1 157 ? -17.716 -8.059 12.914 1.00 76.88 157 ASN A N 1
ATOM 1345 C CA . ASN A 1 157 ? -18.088 -7.273 14.102 1.00 76.88 157 ASN A CA 1
ATOM 1346 C C . A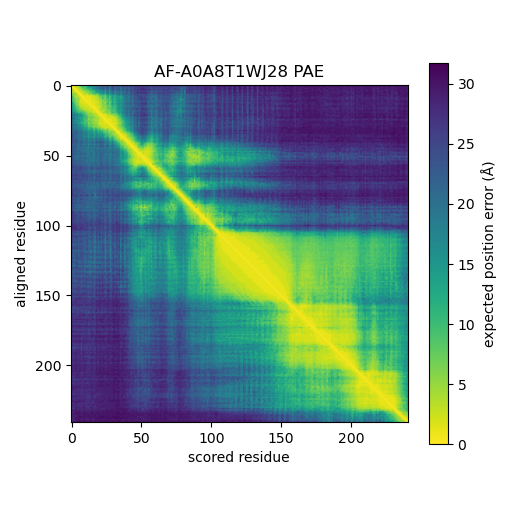SN A 1 157 ? -19.603 -7.070 14.291 1.00 76.88 157 ASN A C 1
ATOM 1348 O O . ASN A 1 157 ? -20.031 -6.152 15.006 1.00 76.88 157 ASN A O 1
ATOM 1352 N N . ARG A 1 158 ? -20.442 -7.885 13.643 1.00 85.00 158 ARG A N 1
ATOM 1353 C CA . ARG A 1 158 ? -21.888 -7.902 13.902 1.00 85.00 158 ARG A CA 1
ATOM 1354 C C . ARG A 1 158 ? -22.209 -8.929 14.971 1.00 85.00 158 ARG A C 1
ATOM 1356 O O . ARG A 1 158 ? -21.812 -10.085 14.881 1.00 85.00 158 ARG A O 1
ATOM 1363 N N . LEU A 1 159 ? -22.995 -8.518 15.960 1.00 84.19 159 LEU A N 1
ATOM 1364 C CA . LEU A 1 159 ? -23.449 -9.438 16.994 1.00 84.19 159 LEU A CA 1
ATOM 1365 C C . LEU A 1 159 ? -24.393 -10.473 16.386 1.00 84.19 159 LEU A C 1
ATOM 1367 O O . LEU A 1 159 ? -25.405 -10.118 15.789 1.00 84.19 159 LEU A O 1
ATOM 1371 N N . SER A 1 160 ? -24.096 -11.752 16.569 1.00 84.88 160 SER A N 1
ATOM 1372 C CA . SER A 1 160 ? -24.951 -12.853 16.114 1.00 84.88 160 SER A CA 1
ATOM 1373 C C . SER A 1 160 ? -26.041 -13.231 17.126 1.00 84.88 160 SER A C 1
ATOM 1375 O O . SER A 1 160 ? -26.892 -14.067 16.829 1.00 84.88 160 SER A O 1
ATOM 1377 N N . PHE A 1 161 ? -26.042 -12.623 18.317 1.00 83.88 161 PHE A N 1
ATOM 1378 C CA . PHE A 1 161 ? -26.940 -12.981 19.413 1.00 83.88 161 PHE A CA 1
ATOM 1379 C C . PHE A 1 161 ? -27.349 -11.782 20.284 1.00 83.88 161 PHE A C 1
ATOM 1381 O O . PHE A 1 161 ? -26.772 -10.694 20.223 1.00 83.88 161 PHE A O 1
ATOM 1388 N N . GLY A 1 162 ? -28.355 -12.013 21.131 1.00 87.88 162 GLY A N 1
ATOM 1389 C CA . GLY A 1 162 ? -28.816 -11.067 22.147 1.00 87.88 162 GLY A CA 1
ATOM 1390 C C . GLY A 1 162 ? -29.699 -9.933 21.616 1.00 87.88 162 GLY A C 1
ATOM 1391 O O . GLY A 1 162 ? -30.196 -9.967 20.490 1.00 87.88 162 GLY A O 1
ATOM 1392 N N . LYS A 1 163 ? -29.907 -8.914 22.463 1.00 91.50 163 LYS A N 1
ATOM 1393 C CA . LYS A 1 163 ? -30.829 -7.782 22.227 1.00 91.50 163 LYS A CA 1
ATOM 1394 C C . LYS A 1 163 ? -30.488 -6.982 20.964 1.00 91.50 163 LYS A C 1
ATOM 1396 O O . LYS A 1 163 ? -31.385 -6.435 20.332 1.00 91.50 163 LYS A O 1
ATOM 1401 N N . TYR A 1 164 ? -29.207 -6.918 20.610 1.00 91.50 164 TYR A N 1
ATOM 1402 C CA . TYR A 1 164 ? -28.693 -6.136 19.484 1.00 91.50 164 TYR A CA 1
ATOM 1403 C C . TYR A 1 164 ? -28.179 -7.022 18.336 1.00 91.50 164 TYR A C 1
ATOM 1405 O O . TYR A 1 164 ? -27.259 -6.635 17.618 1.00 91.50 164 TYR A O 1
ATOM 1413 N N . CYS A 1 165 ? -28.763 -8.211 18.153 1.00 89.75 165 CYS A N 1
ATOM 1414 C CA . CYS A 1 165 ? -28.423 -9.105 17.045 1.00 89.75 165 CYS A CA 1
ATOM 1415 C C . CYS A 1 165 ? -28.493 -8.380 15.684 1.00 89.75 165 CYS A C 1
ATOM 1417 O O . CYS A 1 165 ? -29.382 -7.563 15.435 1.00 89.75 165 CYS A O 1
ATOM 1419 N N . GLY A 1 166 ? -27.512 -8.636 14.820 1.00 86.12 166 GLY A N 1
ATOM 1420 C CA . GLY A 1 166 ? -27.325 -7.985 13.527 1.00 86.12 166 GLY A CA 1
ATOM 1421 C C . GLY A 1 166 ? -26.760 -6.564 13.605 1.00 86.12 166 GLY A C 1
ATOM 1422 O O . GLY A 1 166 ? -26.372 -6.023 12.571 1.00 86.12 166 GLY A O 1
ATOM 1423 N N . THR A 1 167 ? -26.673 -5.960 14.792 1.00 90.06 167 THR A N 1
ATOM 1424 C CA . THR A 1 167 ? -26.104 -4.618 14.986 1.00 90.06 167 THR A CA 1
ATOM 1425 C C . THR A 1 167 ? -24.586 -4.714 15.107 1.00 90.06 167 THR A C 1
ATOM 1427 O O . THR A 1 167 ? -24.060 -5.692 15.647 1.00 90.06 167 THR A O 1
ATOM 1430 N N . ARG A 1 168 ? -23.861 -3.713 14.593 1.00 86.50 168 ARG A N 1
ATOM 1431 C CA . ARG A 1 168 ? -22.406 -3.664 14.756 1.00 86.50 168 ARG A CA 1
ATOM 1432 C C . ARG A 1 168 ? -22.059 -3.279 16.181 1.00 86.50 168 ARG A C 1
ATOM 1434 O O . ARG A 1 168 ? -22.728 -2.437 16.778 1.00 86.50 168 ARG A O 1
ATOM 1441 N N . VAL A 1 169 ? -20.966 -3.833 16.689 1.00 85.00 169 VAL A N 1
ATOM 1442 C CA . VAL A 1 169 ? -20.443 -3.447 18.002 1.00 85.00 169 VAL A CA 1
ATOM 1443 C C . VAL A 1 169 ? -20.159 -1.946 18.080 1.00 85.00 169 VAL A C 1
ATOM 1445 O O . VAL A 1 169 ? -20.548 -1.315 19.059 1.00 85.00 169 VAL A O 1
ATOM 1448 N N . ASP A 1 170 ? -19.589 -1.357 17.027 1.00 84.44 170 ASP A N 1
ATOM 1449 C CA . ASP A 1 170 ? -19.300 0.083 16.980 1.00 84.44 170 ASP A CA 1
ATOM 1450 C C . ASP A 1 170 ? -20.557 0.948 17.161 1.00 84.44 170 ASP A C 1
ATOM 1452 O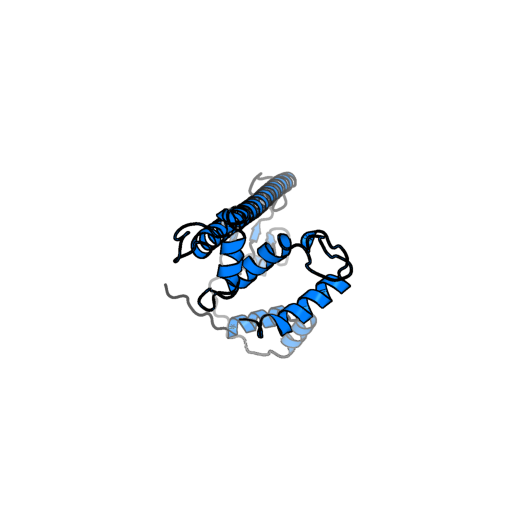 O . ASP A 1 170 ? -20.509 1.990 17.811 1.00 84.44 170 ASP A O 1
ATOM 1456 N N . ASP A 1 171 ? -21.704 0.491 16.648 1.00 88.00 171 ASP A N 1
ATOM 1457 C CA . ASP A 1 171 ? -22.974 1.216 16.746 1.00 88.00 171 ASP A CA 1
ATOM 1458 C C . ASP A 1 171 ? -23.561 1.194 18.163 1.00 88.00 171 ASP A C 1
ATOM 1460 O O . ASP A 1 171 ? -24.499 1.949 18.442 1.00 88.00 171 ASP A O 1
ATOM 1464 N N . LEU A 1 172 ? -23.069 0.304 19.031 1.00 88.50 172 LEU A N 1
ATOM 1465 C CA . LEU A 1 172 ? -23.479 0.184 20.431 1.00 88.50 172 LEU A CA 1
ATOM 1466 C C . LEU A 1 172 ? -22.626 1.041 21.364 1.00 88.50 172 LEU A C 1
ATOM 1468 O O . LEU A 1 172 ? -23.072 1.358 22.470 1.00 88.50 172 LEU A O 1
ATOM 1472 N N . ILE A 1 173 ? -21.435 1.445 20.917 1.00 84.12 173 ILE A N 1
ATOM 1473 C CA . ILE A 1 173 ? -20.531 2.317 21.667 1.00 84.12 173 ILE A CA 1
ATOM 1474 C C . ILE A 1 173 ? -21.238 3.647 21.941 1.00 84.12 173 ILE A C 1
ATOM 1476 O O . ILE A 1 173 ? -21.592 4.386 21.025 1.00 84.12 173 ILE A O 1
ATOM 1480 N N . GLY A 1 174 ? -21.472 3.941 23.223 1.00 80.81 174 GLY A N 1
ATOM 1481 C CA . GLY A 1 174 ? -22.174 5.144 23.673 1.00 80.81 174 GLY A CA 1
ATOM 1482 C C . GLY A 1 174 ? -23.704 5.081 23.597 1.00 80.81 174 GLY A C 1
ATOM 1483 O O . GLY A 1 174 ? -24.353 6.037 24.018 1.00 80.81 174 GLY A O 1
ATOM 1484 N N . LYS A 1 175 ? -24.298 3.983 23.101 1.00 89.56 175 LYS A N 1
ATOM 1485 C CA . LYS A 1 175 ? -25.752 3.748 23.199 1.00 89.56 175 LYS A CA 1
ATOM 1486 C C . LYS A 1 175 ? -26.130 2.973 24.457 1.00 89.56 175 LYS A C 1
ATOM 1488 O O . LYS A 1 175 ? -27.106 3.330 25.109 1.00 89.56 175 LYS A O 1
ATOM 1493 N N . ASP A 1 176 ? -25.399 1.902 24.772 1.00 89.88 176 ASP A N 1
ATOM 1494 C CA . ASP A 1 176 ? -25.730 0.996 25.880 1.00 89.88 176 ASP A CA 1
ATOM 1495 C C . ASP A 1 176 ? -24.459 0.425 26.530 1.00 89.88 176 ASP A C 1
ATOM 1497 O O . ASP A 1 176 ? -24.050 -0.715 26.297 1.00 89.88 176 ASP A O 1
ATOM 1501 N N . ASP A 1 177 ? -23.815 1.250 27.357 1.00 84.06 177 ASP A N 1
ATOM 1502 C CA . ASP A 1 177 ? -22.561 0.903 28.038 1.00 84.06 177 ASP A CA 1
ATOM 1503 C C . ASP A 1 177 ? -22.705 -0.318 28.959 1.00 84.06 177 ASP A C 1
ATOM 1505 O O . ASP A 1 177 ? -21.759 -1.088 29.140 1.00 84.06 177 ASP A O 1
ATOM 1509 N N . SER A 1 178 ? -23.894 -0.518 29.535 1.00 86.06 178 SER A N 1
ATOM 1510 C CA . SER A 1 178 ? -24.198 -1.679 30.373 1.00 86.06 178 SER A CA 1
ATOM 1511 C C . SER A 1 178 ? -24.173 -2.969 29.555 1.00 86.06 178 SER A C 1
ATOM 1513 O O . SER A 1 178 ? -23.586 -3.959 29.993 1.00 86.06 178 SER A O 1
ATOM 1515 N N . TYR A 1 179 ? -24.746 -2.950 28.348 1.00 88.62 179 TYR A N 1
ATOM 1516 C CA . TYR A 1 179 ? -24.712 -4.100 27.447 1.00 88.62 179 TYR A CA 1
ATOM 1517 C C . TYR A 1 179 ? -23.295 -4.417 26.954 1.00 88.62 179 TYR A C 1
ATOM 1519 O O . TYR A 1 179 ? -22.922 -5.585 26.887 1.00 88.62 179 TYR A O 1
ATOM 1527 N N . LEU A 1 180 ? -22.473 -3.399 26.676 1.00 87.56 180 LEU A N 1
ATOM 1528 C CA . LEU A 1 180 ? -21.067 -3.597 26.294 1.00 87.56 180 LEU A CA 1
ATOM 1529 C C . LEU A 1 180 ? -20.251 -4.255 27.413 1.00 87.56 180 LEU A C 1
ATOM 1531 O O . LEU A 1 180 ? -19.452 -5.148 27.145 1.00 87.56 180 LEU A O 1
ATOM 1535 N N . ARG A 1 181 ? -20.473 -3.859 28.672 1.00 84.50 181 ARG A N 1
ATOM 1536 C CA . ARG A 1 181 ? -19.830 -4.506 29.829 1.00 84.50 181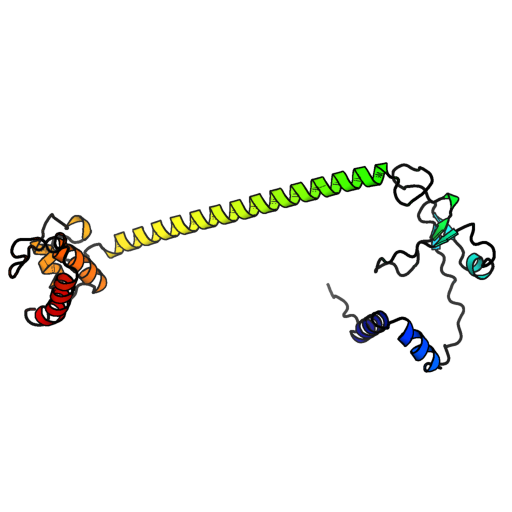 ARG A CA 1
ATOM 1537 C C . ARG A 1 181 ? -20.272 -5.957 29.991 1.00 84.50 181 ARG A C 1
ATOM 1539 O O . ARG A 1 181 ? -19.435 -6.809 30.268 1.00 84.50 181 ARG A O 1
ATOM 1546 N N . TRP A 1 182 ? -21.561 -6.233 29.795 1.00 89.25 182 TRP A N 1
ATOM 1547 C CA . TRP A 1 182 ? -22.082 -7.599 29.821 1.00 89.25 182 TRP A CA 1
ATOM 1548 C C . TRP A 1 182 ? -21.487 -8.462 28.698 1.00 89.25 182 TRP A C 1
ATOM 1550 O O . TRP A 1 182 ? -21.080 -9.587 28.960 1.00 89.25 182 TRP A O 1
ATOM 1560 N N . LEU A 1 183 ? -21.361 -7.922 27.480 1.00 87.50 183 LEU A N 1
ATOM 1561 C CA . LEU A 1 183 ? -20.714 -8.605 26.353 1.00 87.50 183 LEU A CA 1
ATOM 1562 C C . LEU A 1 183 ? -19.265 -8.993 26.664 1.00 87.50 183 LEU A C 1
ATOM 1564 O O . LEU A 1 183 ? -18.870 -10.117 26.377 1.00 87.50 183 LEU A O 1
ATOM 1568 N N . VAL A 1 184 ? -18.485 -8.089 27.269 1.00 85.75 184 VAL A N 1
ATOM 1569 C CA . VAL A 1 184 ? -17.093 -8.372 27.667 1.00 85.75 184 VAL A CA 1
ATOM 1570 C C . VAL A 1 184 ? -17.016 -9.502 28.698 1.00 85.75 184 VAL A C 1
ATOM 1572 O O . VAL A 1 184 ? -16.088 -10.302 28.648 1.00 85.75 184 VAL A O 1
ATOM 1575 N N . ALA A 1 185 ? -17.988 -9.588 29.607 1.00 83.81 185 ALA A N 1
ATOM 1576 C CA . ALA A 1 185 ? -18.067 -10.644 30.617 1.00 83.81 185 ALA A CA 1
ATOM 1577 C C . ALA A 1 185 ? -18.655 -11.969 30.088 1.00 83.81 185 ALA A C 1
ATOM 1579 O O . ALA A 1 185 ? -18.792 -12.924 30.845 1.00 83.81 185 ALA A O 1
ATOM 1580 N N . CYS A 1 186 ? -19.058 -12.035 28.816 1.00 83.56 186 CYS A N 1
ATOM 1581 C CA . CYS A 1 186 ? -19.706 -13.211 28.251 1.00 83.56 186 CYS A CA 1
ATOM 1582 C C . CYS A 1 186 ? -18.666 -14.178 27.674 1.00 83.56 186 CYS A C 1
ATOM 1584 O O . CYS A 1 186 ? -18.055 -13.890 26.647 1.00 83.56 186 CYS A O 1
ATOM 1586 N N . ASP A 1 187 ? -18.496 -15.348 28.292 1.00 80.38 187 ASP A N 1
ATOM 1587 C CA . ASP A 1 187 ? -17.463 -16.318 27.900 1.00 80.38 187 ASP A CA 1
ATOM 1588 C C . ASP A 1 187 ? -17.575 -16.804 26.453 1.00 80.38 187 ASP A C 1
ATOM 1590 O O . ASP A 1 187 ? -16.555 -17.046 25.813 1.00 80.38 187 ASP A O 1
ATOM 1594 N N . SER A 1 188 ? -18.793 -16.885 25.913 1.00 80.00 188 SER A N 1
ATOM 1595 C CA . SER A 1 188 ? -19.059 -17.366 24.554 1.00 80.00 188 SER A CA 1
ATOM 1596 C C . SER A 1 188 ? -18.751 -16.354 23.447 1.00 80.00 188 SER A C 1
ATOM 1598 O O . SER A 1 188 ? -18.968 -16.664 22.276 1.00 80.00 188 SER A O 1
ATOM 1600 N N . LEU A 1 189 ? -18.332 -15.132 23.788 1.00 80.94 189 LEU A N 1
ATOM 1601 C CA . LEU A 1 189 ? -17.941 -14.140 22.793 1.00 80.94 189 LEU A CA 1
ATOM 1602 C C . LEU A 1 189 ? -16.540 -14.456 22.254 1.00 80.94 189 LEU A C 1
ATOM 1604 O O . LEU A 1 189 ? -15.662 -14.876 23.004 1.00 80.94 189 LEU A O 1
ATOM 1608 N N . ASP A 1 190 ? -16.340 -14.235 20.958 1.00 83.06 190 ASP A N 1
ATOM 1609 C CA . ASP A 1 190 ? -15.038 -14.385 20.316 1.00 83.06 190 ASP A CA 1
ATOM 1610 C C . ASP A 1 190 ? -13.964 -13.526 21.015 1.00 83.06 190 ASP A C 1
ATOM 1612 O O . ASP A 1 190 ? -14.216 -12.370 21.367 1.00 83.06 190 ASP A O 1
ATOM 1616 N N . GLU A 1 191 ? -12.777 -14.092 21.249 1.00 80.62 191 GLU A N 1
ATOM 1617 C CA . GLU A 1 191 ? -11.704 -13.432 22.007 1.00 80.62 191 GLU A CA 1
ATOM 1618 C C . GLU A 1 191 ? -11.173 -12.167 21.318 1.00 80.62 191 GLU A C 1
ATOM 1620 O O . GLU A 1 191 ? -10.822 -11.198 21.997 1.00 80.62 191 GLU A O 1
ATOM 1625 N N . GLU A 1 192 ? -11.150 -12.125 19.984 1.00 79.56 192 GLU A N 1
ATOM 1626 C CA . GLU A 1 192 ? -10.727 -10.938 19.238 1.00 79.56 192 GLU A CA 1
ATOM 1627 C C . GLU A 1 192 ? -11.753 -9.811 19.412 1.00 79.56 192 GLU A C 1
ATOM 1629 O O . GLU A 1 192 ? -11.404 -8.668 19.738 1.00 79.56 192 GLU A O 1
ATOM 1634 N N . LEU A 1 193 ? -13.041 -10.155 19.328 1.00 78.50 193 LEU A N 1
ATOM 1635 C CA . LEU A 1 193 ? -14.132 -9.218 19.580 1.00 78.50 193 LEU A CA 1
ATOM 1636 C C . LEU A 1 193 ? -14.165 -8.740 21.041 1.00 78.50 193 LEU A C 1
ATOM 1638 O O . LEU A 1 193 ? -14.383 -7.550 21.297 1.00 78.50 193 LEU A O 1
ATOM 1642 N N . LYS A 1 194 ? -13.903 -9.629 22.010 1.00 82.38 194 LYS A N 1
ATOM 1643 C CA . LYS A 1 194 ? -13.743 -9.262 23.427 1.00 82.38 194 LYS A CA 1
ATOM 1644 C C . LYS A 1 194 ? -12.603 -8.271 23.608 1.00 82.38 194 LYS A C 1
ATOM 1646 O O . LYS A 1 194 ? -12.795 -7.259 24.278 1.00 82.38 194 LYS A O 1
ATOM 1651 N N . GLN A 1 195 ? -11.437 -8.507 23.006 1.00 80.00 195 GLN A N 1
ATOM 1652 C CA . GLN A 1 195 ? -10.305 -7.580 23.104 1.00 80.00 195 GLN A CA 1
ATOM 1653 C C . GLN A 1 195 ? -10.638 -6.202 22.523 1.00 80.00 195 GLN A C 1
ATOM 1655 O O . GLN A 1 195 ? -10.325 -5.184 23.152 1.00 80.00 195 GLN A O 1
ATOM 1660 N N . HIS A 1 196 ? -11.314 -6.153 21.370 1.00 79.62 196 HIS A N 1
ATOM 1661 C CA . HIS A 1 196 ? -11.794 -4.902 20.772 1.00 79.62 196 HIS A CA 1
ATOM 1662 C C . HIS A 1 196 ? -12.739 -4.155 21.723 1.00 79.62 196 HIS A C 1
ATOM 1664 O O . HIS A 1 196 ? -12.524 -2.984 22.053 1.00 79.62 196 HIS A O 1
ATOM 1670 N N . LEU A 1 197 ? -13.736 -4.856 22.264 1.00 81.69 197 LEU A N 1
ATOM 1671 C CA . LEU A 1 197 ? -14.685 -4.308 23.232 1.00 81.69 197 LEU A CA 1
ATOM 1672 C C . LEU A 1 197 ? -14.013 -3.817 24.514 1.00 81.69 197 LEU A C 1
ATOM 1674 O O . LEU A 1 197 ? -14.339 -2.729 24.987 1.00 81.69 197 LEU A O 1
ATOM 1678 N N . VAL A 1 198 ? -13.052 -4.565 25.060 1.00 81.56 198 VAL A N 1
ATOM 1679 C CA . VAL A 1 198 ? -12.292 -4.176 26.257 1.00 81.56 198 VAL A CA 1
ATOM 1680 C C . VAL A 1 198 ? -11.596 -2.840 26.031 1.00 81.56 198 VAL A C 1
ATOM 1682 O O . VAL A 1 198 ? -11.671 -1.968 26.895 1.00 81.56 198 VAL A O 1
ATOM 1685 N N . GLN A 1 199 ? -10.979 -2.613 24.868 1.00 76.88 199 GLN A N 1
ATOM 1686 C CA . GLN A 1 199 ? -10.352 -1.318 24.578 1.00 76.88 199 GLN A CA 1
ATOM 1687 C C . GLN A 1 199 ? -11.361 -0.164 24.603 1.00 76.88 199 GLN A C 1
ATOM 1689 O O . GLN A 1 199 ? -11.052 0.918 25.110 1.00 76.88 199 GLN A O 1
ATOM 1694 N N . HIS A 1 200 ? -12.568 -0.381 24.086 1.00 77.06 200 HIS A N 1
ATOM 1695 C CA . HIS A 1 200 ? -13.622 0.629 24.081 1.00 77.06 200 HIS A CA 1
ATOM 1696 C C . HIS A 1 200 ? -14.245 0.843 25.465 1.00 77.06 200 HIS A C 1
ATOM 1698 O O . HIS A 1 200 ? -14.378 1.988 25.901 1.00 77.06 200 HIS A O 1
ATOM 1704 N N . VAL A 1 201 ? -14.540 -0.228 26.202 1.00 77.44 201 VAL A N 1
ATOM 1705 C CA . VAL A 1 201 ? -15.045 -0.154 27.579 1.00 77.44 201 VAL A CA 1
ATOM 1706 C C . VAL A 1 201 ? -14.023 0.527 28.483 1.00 77.44 201 VAL A C 1
ATOM 1708 O O . VAL A 1 201 ? -14.402 1.392 29.271 1.00 77.44 201 VAL A O 1
ATOM 1711 N N . LEU A 1 202 ? -12.727 0.233 28.337 1.00 73.06 202 LEU A N 1
ATOM 1712 C CA . LEU A 1 202 ? -11.670 0.924 29.077 1.00 73.06 202 LEU A CA 1
ATOM 1713 C C . LEU A 1 202 ? -11.672 2.426 28.776 1.00 73.06 202 LEU A C 1
ATOM 1715 O O . LEU A 1 202 ? -11.636 3.218 29.712 1.00 73.06 202 LEU A O 1
ATOM 1719 N N . LYS A 1 203 ? -11.799 2.842 27.508 1.00 72.25 203 LYS A N 1
ATOM 1720 C CA . LYS A 1 203 ? -11.893 4.273 27.148 1.00 72.25 203 LYS A CA 1
ATOM 1721 C C . LYS A 1 203 ? -13.093 4.972 27.802 1.00 72.25 203 LYS A C 1
ATOM 1723 O O . LYS A 1 203 ? -12.987 6.138 28.168 1.00 72.25 203 LYS A O 1
ATOM 1728 N N . LEU A 1 204 ? -14.214 4.273 27.971 1.00 71.19 204 LEU A N 1
ATOM 1729 C CA . LEU A 1 204 ? -15.433 4.825 28.575 1.00 71.19 204 LEU A CA 1
ATOM 1730 C C . LEU A 1 204 ? -15.449 4.740 30.109 1.00 71.19 204 LEU A C 1
ATOM 1732 O O . LEU A 1 204 ? -16.211 5.453 30.765 1.00 71.19 204 LEU A O 1
ATOM 1736 N N . THR A 1 205 ? -14.616 3.886 30.701 1.00 77.25 205 THR A N 1
ATOM 1737 C CA . THR A 1 205 ? -14.637 3.625 32.141 1.00 77.25 205 THR A CA 1
ATOM 1738 C C . THR A 1 205 ? -13.893 4.721 32.900 1.00 77.25 205 THR A C 1
ATOM 1740 O O . THR A 1 205 ? -12.699 4.955 32.705 1.00 77.25 205 THR A O 1
ATOM 1743 N N . ALA A 1 206 ? -14.614 5.400 33.793 1.00 83.38 206 ALA A N 1
ATOM 1744 C CA . ALA A 1 206 ? -14.019 6.258 34.806 1.00 83.38 206 ALA A CA 1
ATOM 1745 C C . ALA A 1 206 ? -13.369 5.393 35.886 1.00 83.38 206 ALA A C 1
ATOM 1747 O O . ALA A 1 206 ? -13.969 4.420 36.346 1.00 83.38 206 ALA A O 1
ATOM 1748 N N . MET A 1 207 ? -12.160 5.754 36.311 1.00 83.50 207 MET A N 1
ATOM 1749 C CA . MET A 1 207 ? -11.453 5.005 37.339 1.00 83.50 207 MET A CA 1
ATOM 1750 C C . MET A 1 207 ? -12.224 5.035 38.666 1.00 83.50 207 MET A C 1
ATOM 1752 O O . MET A 1 207 ? -12.448 6.117 39.213 1.00 83.50 207 MET A O 1
ATOM 1756 N N . PRO A 1 208 ? -12.614 3.879 39.235 1.00 78.75 208 PRO A N 1
ATOM 1757 C CA . PRO A 1 208 ? -13.384 3.860 40.480 1.00 78.75 208 PRO A CA 1
ATOM 1758 C C . PRO A 1 208 ? -12.555 4.185 41.735 1.00 78.75 208 PRO A C 1
ATOM 1760 O O . PRO A 1 208 ? -13.116 4.561 42.767 1.00 78.75 208 PRO A O 1
ATOM 1763 N N . PHE A 1 209 ? -11.225 4.071 41.671 1.00 81.38 209 PHE A N 1
ATOM 1764 C CA . PHE A 1 209 ? -10.328 4.243 42.817 1.00 81.38 209 PHE A CA 1
ATOM 1765 C C . PHE A 1 209 ? -8.955 4.809 42.420 1.00 81.38 209 PHE A C 1
ATOM 1767 O O . PHE A 1 209 ? -8.612 4.901 41.243 1.00 81.38 209 PHE A O 1
ATOM 1774 N N . GLY A 1 210 ? -8.153 5.153 43.432 1.00 88.19 210 GLY A N 1
ATOM 1775 C CA . GLY A 1 210 ? -6.757 5.564 43.276 1.00 88.19 210 GLY A CA 1
ATOM 1776 C C . GLY A 1 210 ? -6.556 7.030 42.882 1.00 88.19 210 GLY A C 1
ATOM 1777 O O . GLY A 1 210 ? -7.469 7.850 42.963 1.00 88.19 210 GLY A O 1
ATOM 1778 N N . LYS A 1 211 ? -5.324 7.348 42.457 1.00 90.06 211 LYS A N 1
ATOM 1779 C CA . LYS A 1 211 ? -4.853 8.703 42.103 1.00 90.06 211 LYS A CA 1
ATOM 1780 C C . LYS A 1 211 ? -5.705 9.385 41.023 1.00 90.06 211 LYS A C 1
ATOM 1782 O O . LYS A 1 211 ? -5.827 10.602 41.037 1.00 90.06 211 LYS A O 1
ATOM 1787 N N . TYR A 1 212 ? -6.293 8.605 40.116 1.00 91.88 212 TYR A N 1
ATOM 1788 C CA . TYR A 1 212 ? -7.095 9.090 38.988 1.00 91.88 212 TYR A CA 1
ATOM 1789 C C . TYR A 1 212 ? -8.597 8.814 39.165 1.00 91.88 212 TYR A C 1
ATOM 1791 O O . TYR A 1 212 ? -9.323 8.706 38.182 1.00 91.88 212 TYR A O 1
ATOM 1799 N N . LYS A 1 213 ? -9.082 8.660 40.407 1.00 89.12 213 LYS A N 1
ATOM 1800 C CA . LYS A 1 213 ? -10.497 8.373 40.682 1.00 89.12 213 LYS A CA 1
ATOM 1801 C C . LYS A 1 213 ? -11.416 9.408 40.015 1.00 89.12 213 LYS A C 1
ATOM 1803 O O . LYS A 1 213 ? -11.258 10.607 40.218 1.00 89.12 213 LYS A O 1
ATOM 1808 N N . GLY A 1 214 ? -12.396 8.932 39.249 1.00 85.88 214 GLY A N 1
ATOM 1809 C CA . GLY A 1 214 ? -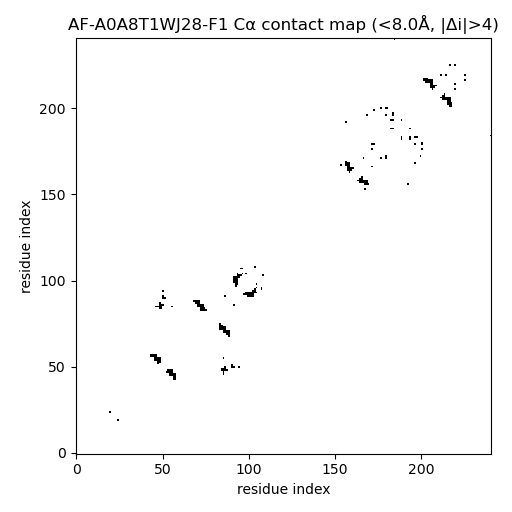13.342 9.755 38.489 1.00 85.88 214 GLY A CA 1
ATOM 1810 C C . GLY A 1 214 ? -12.832 10.220 37.119 1.00 85.88 214 GLY A C 1
ATOM 1811 O O . GLY A 1 214 ? -13.636 10.647 36.295 1.00 85.88 214 GLY A O 1
ATOM 1812 N N . THR A 1 215 ? -11.534 10.097 36.832 1.00 89.00 215 THR A N 1
ATOM 1813 C CA . THR A 1 215 ? -10.959 10.372 35.508 1.00 89.00 215 THR A CA 1
ATOM 1814 C C . THR A 1 215 ? -11.161 9.168 34.589 1.00 89.00 215 THR A C 1
ATOM 1816 O O . THR A 1 215 ? -11.010 8.022 35.023 1.00 89.00 215 THR A O 1
ATOM 1819 N N . ARG A 1 216 ? -11.501 9.394 33.314 1.00 84.00 216 ARG A N 1
ATOM 1820 C CA . ARG A 1 216 ? -11.590 8.304 32.330 1.00 84.00 216 ARG A CA 1
ATOM 1821 C C . ARG A 1 216 ? -10.205 7.753 32.040 1.00 84.00 216 ARG A C 1
ATOM 1823 O O . ARG A 1 216 ? -9.248 8.515 31.939 1.00 84.00 216 ARG A O 1
ATOM 1830 N N . ILE A 1 217 ? -10.101 6.438 31.860 1.00 82.56 217 ILE A N 1
ATOM 1831 C CA . ILE A 1 217 ? -8.807 5.788 31.606 1.00 82.56 217 ILE A CA 1
ATOM 1832 C C . ILE A 1 217 ? -8.139 6.355 30.339 1.00 82.56 217 ILE A C 1
ATOM 1834 O O . ILE A 1 217 ? -6.921 6.498 30.319 1.00 82.56 217 ILE A O 1
ATOM 1838 N N . CYS A 1 218 ? -8.909 6.757 29.317 1.00 80.69 218 CYS A N 1
ATOM 1839 C CA . CYS A 1 218 ? -8.367 7.394 28.107 1.00 80.69 218 CYS A CA 1
ATOM 1840 C C . CYS A 1 218 ? -7.710 8.762 28.344 1.00 80.69 218 CYS A C 1
ATOM 1842 O O . CYS A 1 218 ? -6.858 9.164 27.556 1.00 80.69 218 CYS A O 1
ATOM 1844 N N . ASP A 1 219 ? -8.088 9.462 29.415 1.00 87.81 219 ASP A N 1
ATOM 1845 C CA . ASP A 1 219 ? -7.584 10.801 29.729 1.00 87.81 219 ASP A CA 1
ATOM 1846 C C . ASP A 1 219 ? -6.314 10.743 30.598 1.00 87.81 219 ASP A C 1
ATOM 1848 O O . ASP A 1 219 ? -5.637 11.753 30.814 1.00 87.81 219 ASP A O 1
ATOM 1852 N N . ILE A 1 220 ? -5.956 9.552 31.090 1.00 88.44 220 ILE A N 1
ATOM 1853 C CA . ILE A 1 220 ? -4.755 9.330 31.891 1.00 88.44 220 ILE A CA 1
ATOM 1854 C C . ILE A 1 220 ? -3.539 9.263 30.961 1.00 88.44 220 ILE A C 1
ATOM 1856 O O . ILE A 1 220 ? -3.369 8.319 30.197 1.00 88.44 220 ILE A O 1
ATOM 1860 N N . LYS A 1 221 ? -2.644 10.251 31.067 1.00 90.62 221 LYS A N 1
ATOM 1861 C CA . LYS A 1 221 ? -1.374 10.295 30.312 1.00 90.62 221 LYS A CA 1
ATOM 1862 C C . LYS A 1 221 ? -0.209 9.558 30.994 1.00 90.62 221 LYS A C 1
ATOM 1864 O O . LYS A 1 221 ? 0.888 9.511 30.448 1.00 90.62 221 LYS A O 1
ATOM 1869 N N . ASP A 1 222 ? -0.426 9.020 32.193 1.00 91.94 222 ASP A N 1
ATOM 1870 C CA . ASP A 1 222 ? 0.582 8.312 32.990 1.00 91.94 222 ASP A CA 1
ATOM 1871 C C . ASP A 1 222 ? 0.720 6.859 32.504 1.00 91.94 222 ASP A C 1
ATOM 1873 O O . ASP A 1 222 ? -0.066 5.981 32.869 1.00 91.94 222 ASP A O 1
ATOM 1877 N N . SER A 1 223 ? 1.705 6.614 31.635 1.00 87.50 223 SER A N 1
ATOM 1878 C CA . SER A 1 223 ? 1.944 5.303 31.018 1.00 87.50 223 SER A CA 1
ATOM 1879 C C . SER A 1 223 ? 2.272 4.213 32.040 1.00 87.50 223 SER A C 1
ATOM 1881 O O . SER A 1 223 ? 1.800 3.085 31.893 1.00 87.50 223 SER A O 1
ATOM 1883 N N . SER A 1 224 ? 3.009 4.548 33.102 1.00 89.88 224 SER A N 1
ATOM 1884 C CA . SER A 1 224 ? 3.336 3.628 34.195 1.00 89.88 224 SER A CA 1
ATOM 1885 C C . SER A 1 224 ? 2.079 3.194 34.949 1.00 89.88 224 SER A C 1
ATOM 1887 O O . SER A 1 224 ? 1.906 2.011 35.249 1.00 89.88 224 SER A O 1
ATOM 1889 N N . TYR A 1 225 ? 1.158 4.128 35.207 1.00 86.19 225 TYR A N 1
ATOM 1890 C CA . TYR A 1 225 ? -0.125 3.815 35.839 1.00 86.19 225 TYR A CA 1
ATOM 1891 C C . TYR A 1 225 ? -1.022 2.952 34.941 1.00 86.19 225 TYR A C 1
ATOM 1893 O O . TYR A 1 225 ? -1.624 1.989 35.416 1.00 86.19 225 TYR A O 1
ATOM 1901 N N . LEU A 1 226 ? -1.070 3.235 33.635 1.00 82.44 226 LEU A N 1
ATOM 1902 C CA . LEU A 1 226 ? -1.809 2.412 32.670 1.00 82.44 226 LEU A CA 1
ATOM 1903 C C . LEU A 1 226 ? -1.248 0.986 32.569 1.00 82.44 226 LEU A C 1
ATOM 1905 O O . LEU A 1 226 ? -2.017 0.028 32.473 1.00 82.44 226 LEU A O 1
ATOM 1909 N N . GLN A 1 227 ? 0.076 0.826 32.619 1.00 79.81 227 GLN A N 1
ATOM 1910 C CA . GLN A 1 227 ? 0.720 -0.488 32.612 1.00 79.81 227 GLN A CA 1
ATOM 1911 C C . GLN A 1 227 ? 0.423 -1.272 33.897 1.00 79.81 227 GLN A C 1
ATOM 1913 O O . GLN A 1 227 ? 0.155 -2.471 33.831 1.00 79.81 227 GLN A O 1
ATOM 1918 N N . TRP A 1 228 ? 0.393 -0.593 35.047 1.00 85.56 228 TRP A N 1
ATOM 1919 C CA . TRP A 1 228 ? -0.030 -1.187 36.316 1.00 85.56 228 TRP A CA 1
ATOM 1920 C C . TRP A 1 228 ? -1.509 -1.598 36.307 1.00 85.56 228 TRP A C 1
ATOM 1922 O O . TRP A 1 228 ? -1.835 -2.695 36.744 1.00 85.56 228 TRP A O 1
ATOM 1932 N N . ILE A 1 229 ? -2.410 -0.775 35.756 1.00 80.94 229 ILE A N 1
ATOM 1933 C CA . ILE A 1 229 ? -3.818 -1.173 35.585 1.00 80.94 229 ILE A CA 1
ATOM 1934 C C . ILE A 1 229 ? -3.899 -2.443 34.737 1.00 80.94 229 ILE A C 1
ATOM 1936 O O . ILE A 1 229 ? -4.563 -3.392 35.140 1.00 80.94 229 ILE A O 1
ATOM 1940 N N . ARG A 1 230 ? -3.202 -2.498 33.593 1.00 74.12 230 ARG A N 1
ATOM 1941 C CA . ARG A 1 230 ? -3.205 -3.684 32.719 1.00 74.12 230 ARG A CA 1
ATOM 1942 C C . ARG A 1 230 ? -2.736 -4.945 33.444 1.00 74.12 230 ARG A C 1
ATOM 1944 O O . ARG A 1 230 ? -3.378 -5.977 33.288 1.00 74.12 230 ARG A O 1
ATOM 1951 N N . SER A 1 231 ? -1.680 -4.855 34.257 1.00 77.75 231 SER A N 1
ATOM 1952 C CA . SER A 1 231 ? -1.186 -6.005 35.028 1.00 77.75 231 SER A CA 1
ATOM 1953 C C . SER A 1 231 ? -2.097 -6.409 36.186 1.00 77.75 231 SER A C 1
ATOM 1955 O O . SER A 1 231 ? -1.999 -7.527 36.669 1.00 77.75 231 SER A O 1
ATOM 1957 N N . LYS A 1 232 ? -2.993 -5.529 36.647 1.00 74.19 232 LYS A N 1
ATOM 1958 C CA . LYS A 1 232 ? -4.003 -5.868 37.662 1.00 74.19 232 LYS A CA 1
ATOM 1959 C C . LYS A 1 232 ? -5.313 -6.362 37.069 1.00 74.19 232 LYS A C 1
ATOM 1961 O O . LYS A 1 232 ? -5.970 -7.197 37.681 1.00 74.19 232 LYS A O 1
ATOM 1966 N N . VAL A 1 233 ? -5.672 -5.897 35.876 1.00 66.81 233 VAL A N 1
ATOM 1967 C CA . VAL A 1 233 ? -6.851 -6.367 35.140 1.00 66.81 233 VAL A CA 1
ATOM 1968 C C . VAL A 1 233 ? -6.667 -7.815 34.674 1.00 66.81 233 VAL A C 1
ATOM 1970 O O . VAL A 1 233 ? -7.629 -8.572 34.753 1.00 66.81 233 VAL A O 1
ATOM 1973 N N . SER A 1 234 ? -5.448 -8.231 34.293 1.00 54.19 234 SER A N 1
ATOM 1974 C CA . SER A 1 234 ? -5.155 -9.645 33.987 1.00 54.19 234 SER A CA 1
ATOM 1975 C C . SER A 1 234 ? -5.360 -10.577 35.181 1.00 54.19 234 SER A C 1
ATOM 1977 O O . SER A 1 234 ? -5.724 -11.732 34.990 1.00 54.19 234 SER A O 1
ATOM 1979 N N . ASP A 1 235 ? -5.157 -10.069 36.399 1.00 51.16 235 ASP A N 1
ATOM 1980 C CA . ASP A 1 235 ? -5.208 -10.871 37.623 1.00 51.16 235 ASP A CA 1
ATOM 1981 C C . ASP A 1 235 ? -6.607 -10.871 38.269 1.00 51.16 235 ASP A C 1
ATOM 1983 O O . ASP A 1 235 ? -7.004 -11.867 38.870 1.00 51.16 235 ASP A O 1
ATOM 1987 N N . SER A 1 236 ? -7.371 -9.771 38.164 1.00 47.66 236 SER A N 1
ATOM 1988 C CA . SER A 1 236 ? -8.634 -9.603 38.907 1.00 47.66 236 SER A CA 1
ATOM 1989 C C . SER A 1 236 ? -9.904 -9.907 38.110 1.00 47.66 236 SER A C 1
ATOM 1991 O O . SER A 1 236 ? -10.922 -10.223 38.722 1.00 47.66 236 SER A O 1
ATOM 1993 N N . TRP A 1 237 ? -9.899 -9.803 36.775 1.00 46.31 237 TRP A N 1
ATOM 1994 C CA . TRP A 1 237 ? -11.088 -10.160 35.981 1.00 46.31 237 TRP A CA 1
ATOM 1995 C C . TRP A 1 237 ? -11.311 -11.675 35.915 1.00 46.31 237 TRP A C 1
ATOM 1997 O O . TRP A 1 237 ? -12.445 -12.106 35.772 1.00 46.31 237 TRP A O 1
ATOM 2007 N N . ALA A 1 238 ? -10.267 -12.476 36.144 1.00 37.41 238 ALA A N 1
ATOM 2008 C CA . ALA A 1 238 ? -10.373 -13.927 36.288 1.00 37.41 238 ALA A CA 1
ATOM 2009 C C . ALA A 1 238 ? -11.016 -14.385 37.619 1.00 37.41 238 ALA A C 1
ATOM 2011 O O . ALA A 1 238 ? -11.219 -15.578 37.806 1.00 37.41 238 ALA A O 1
ATOM 2012 N N . GLN A 1 239 ? -11.281 -13.472 38.566 1.00 33.41 239 GLN A N 1
ATOM 2013 C CA . GLN A 1 239 ? -11.764 -13.814 39.916 1.00 33.41 239 GLN A CA 1
ATOM 2014 C C . GLN A 1 239 ? -13.158 -13.259 40.252 1.00 33.41 239 GLN A C 1
ATOM 2016 O O . GLN A 1 239 ? -13.701 -13.577 41.310 1.00 33.41 239 GLN A O 1
ATOM 2021 N N . HIS A 1 240 ? -13.739 -12.426 39.385 1.00 34.56 240 HIS A N 1
ATOM 2022 C CA . HIS A 1 240 ? -15.072 -11.838 39.585 1.00 34.56 240 HIS A CA 1
ATOM 2023 C C . HIS A 1 240 ? -16.021 -12.029 38.388 1.00 34.56 240 HIS A C 1
ATOM 2025 O O . HIS A 1 240 ? -17.046 -11.350 38.304 1.00 34.56 240 HIS A O 1
ATOM 2031 N N . VAL A 1 241 ? -15.684 -12.981 37.516 1.00 33.44 241 VAL A N 1
ATOM 2032 C CA . VAL A 1 241 ? -16.610 -13.735 36.656 1.00 33.44 241 VAL A CA 1
ATOM 2033 C C . VAL A 1 241 ? -16.699 -15.138 37.247 1.00 33.44 241 VAL A C 1
ATOM 2035 O O . VAL A 1 241 ? -17.832 -15.653 37.348 1.00 33.44 241 VAL A O 1
#

Secondary structure (DSSP, 8-state):
-------HHHHHHHHHHHT--HHHHHHHHHH----PPP---PPP-EEE-TTT--EEETHHHHH-TT-TTSEEE-----TT-SSPPEEEGGG-B-TTT--BSSSS-HHHHHHHHHHHHHHHHHHHHHHHHHHHHHHHHHHHHHHHHHHHHHHHHHHHTB--SSTTTT-BSGGGTTT-HHHHHHHHT-TTS-HHHHHHHHHHHHHHPBP-SSTTTTSBGGG---HHHHHHHHHHHHHHGGG--

Radius of gyration: 44.04 Å; Cα contacts (8 Å, |Δi|>4): 148; chains: 1; bounding box: 86×48×103 Å

Mean predicted aligned error: 17.88 Å